Protein AF-A0A9W9FW11-F1 (afdb_monomer)

Structure (mmCIF, N/CA/C/O backbone):
data_AF-A0A9W9FW11-F1
#
_entry.id   AF-A0A9W9FW11-F1
#
loop_
_atom_site.group_PDB
_atom_site.id
_atom_site.type_symbol
_atom_site.label_atom_id
_atom_site.label_alt_id
_atom_site.label_comp_id
_atom_site.label_asym_id
_atom_site.label_entity_id
_atom_site.label_seq_id
_atom_site.pdbx_PDB_ins_code
_atom_site.Cartn_x
_atom_site.Cartn_y
_atom_site.Cartn_z
_atom_site.occupancy
_atom_site.B_iso_or_equiv
_atom_site.auth_seq_id
_atom_site.auth_comp_id
_atom_site.auth_asym_id
_atom_site.auth_atom_id
_atom_site.pdbx_PDB_model_num
ATOM 1 N N . MET A 1 1 ? 15.658 5.964 29.686 1.00 31.14 1 MET A N 1
ATOM 2 C CA . MET A 1 1 ? 16.542 4.823 29.363 1.00 31.14 1 MET A CA 1
ATOM 3 C C . MET A 1 1 ? 16.824 4.940 27.875 1.00 31.14 1 MET A C 1
ATOM 5 O O . MET A 1 1 ? 15.893 5.191 27.129 1.00 31.14 1 MET A O 1
ATOM 9 N N . PHE A 1 2 ? 18.099 5.019 27.509 1.00 28.00 2 PHE A N 1
ATOM 10 C CA . PHE A 1 2 ? 18.586 5.728 26.323 1.00 28.00 2 PHE A CA 1
ATOM 11 C C . PHE A 1 2 ? 18.238 5.037 24.996 1.00 28.00 2 PHE A C 1
ATOM 13 O O . PHE A 1 2 ? 18.617 3.890 24.782 1.00 28.00 2 PHE A O 1
ATOM 20 N N . CYS A 1 3 ? 17.617 5.793 24.085 1.00 27.52 3 CYS A N 1
ATOM 21 C CA . CYS A 1 3 ? 17.565 5.514 22.650 1.00 27.52 3 CYS A CA 1
ATOM 22 C C . CYS A 1 3 ? 18.962 5.793 22.062 1.00 27.52 3 CYS A C 1
ATOM 24 O O . CYS A 1 3 ? 19.277 6.890 21.597 1.00 27.52 3 CYS A O 1
ATOM 26 N N . HIS A 1 4 ? 19.868 4.835 22.241 1.00 29.86 4 HIS A N 1
ATOM 27 C CA . HIS A 1 4 ? 21.258 4.901 21.798 1.00 29.86 4 HIS A CA 1
ATOM 28 C C . HIS A 1 4 ? 21.646 3.568 21.169 1.00 29.86 4 HIS A C 1
ATOM 30 O O . HIS A 1 4 ? 22.273 2.733 21.812 1.00 29.86 4 HIS A O 1
ATOM 36 N N . CYS A 1 5 ? 21.278 3.392 19.904 1.00 26.39 5 CYS A N 1
ATOM 37 C CA . CYS A 1 5 ? 22.186 2.912 18.865 1.00 26.39 5 CYS A CA 1
ATOM 38 C C . CYS A 1 5 ? 21.510 3.059 17.493 1.00 26.39 5 CYS A C 1
ATOM 40 O O . CYS A 1 5 ? 20.388 2.614 17.309 1.00 26.39 5 CYS A O 1
ATOM 42 N N . LEU A 1 6 ? 22.234 3.684 16.555 1.00 32.03 6 LEU A N 1
ATOM 43 C CA . LEU A 1 6 ? 22.048 3.606 15.096 1.00 32.03 6 LEU A CA 1
ATOM 44 C C . LEU A 1 6 ? 20.899 4.402 14.431 1.00 32.03 6 LEU A C 1
ATOM 46 O O . LEU A 1 6 ? 20.179 3.907 13.580 1.00 32.03 6 LEU A O 1
ATOM 50 N N . ARG A 1 7 ? 20.860 5.724 14.662 1.00 38.88 7 ARG A N 1
ATOM 51 C CA . ARG A 1 7 ? 20.367 6.725 13.674 1.00 38.88 7 ARG A CA 1
ATOM 52 C C . ARG A 1 7 ? 21.507 7.481 12.974 1.00 38.88 7 ARG A C 1
ATOM 54 O O . ARG A 1 7 ? 21.387 8.645 12.601 1.00 38.88 7 ARG A O 1
ATOM 61 N N . ALA A 1 8 ? 22.661 6.835 12.831 1.00 30.84 8 ALA A N 1
ATOM 62 C CA . ALA A 1 8 ? 23.929 7.495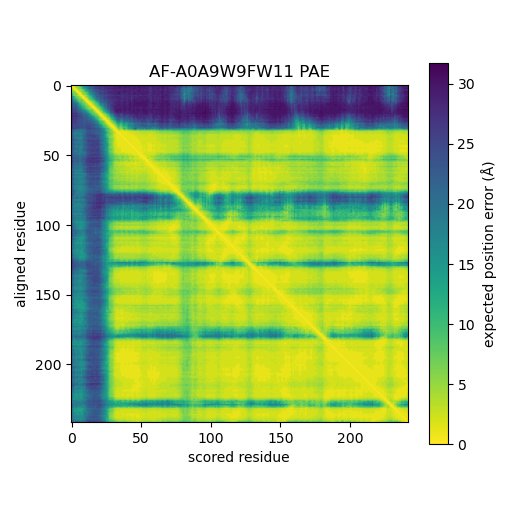 12.524 1.00 30.84 8 ALA A CA 1
ATOM 63 C C . ALA A 1 8 ? 24.136 7.938 11.056 1.00 30.84 8 ALA A C 1
ATOM 65 O O . ALA A 1 8 ? 25.273 8.226 10.702 1.00 30.84 8 ALA A O 1
ATOM 66 N N . CYS A 1 9 ? 23.100 8.048 10.211 1.00 30.23 9 CYS A N 1
ATOM 67 C CA . CYS A 1 9 ? 23.291 8.503 8.821 1.00 30.23 9 CYS A CA 1
ATOM 68 C C . CYS A 1 9 ? 22.251 9.476 8.238 1.00 30.23 9 CYS A C 1
ATOM 70 O O . CYS A 1 9 ? 22.354 9.787 7.057 1.00 30.23 9 CYS A O 1
ATOM 72 N N . LEU A 1 10 ? 21.307 10.028 9.011 1.00 34.38 10 LEU A N 1
ATOM 73 C CA . LEU A 1 10 ? 20.424 11.094 8.486 1.00 34.38 10 LEU A CA 1
ATOM 74 C C . LEU A 1 10 ? 20.745 12.498 9.016 1.00 34.38 10 LEU A C 1
ATOM 76 O O . LEU A 1 10 ? 20.214 13.482 8.511 1.00 34.38 10 LEU A O 1
ATOM 80 N N . CYS A 1 11 ? 21.691 12.618 9.951 1.00 31.38 11 CYS A N 1
ATOM 81 C CA . CYS A 1 11 ? 22.081 13.901 10.533 1.00 31.38 11 CYS A CA 1
ATOM 82 C C . CYS A 1 11 ? 23.607 14.090 10.501 1.00 31.38 11 CYS A C 1
ATOM 84 O O . CYS A 1 11 ? 24.277 13.922 11.517 1.00 31.38 11 CYS A O 1
ATOM 86 N N . GLY A 1 12 ? 24.168 14.470 9.348 1.00 25.95 12 GLY A N 1
ATOM 87 C CA . GLY A 1 12 ? 25.490 15.108 9.304 1.00 25.95 12 GLY A CA 1
ATOM 88 C C . GLY A 1 12 ? 26.312 14.859 8.042 1.00 25.95 12 GLY A C 1
ATOM 89 O O . GLY A 1 12 ? 26.827 13.765 7.846 1.00 25.95 12 GLY A O 1
ATOM 90 N N . GLY A 1 13 ? 26.551 15.914 7.252 1.00 26.73 13 GLY A N 1
ATOM 91 C CA . GLY A 1 13 ? 27.693 15.920 6.335 1.00 26.73 13 GLY A CA 1
ATOM 92 C C . GLY A 1 13 ? 27.682 16.952 5.210 1.00 26.73 13 GLY A C 1
ATOM 93 O O . GLY A 1 13 ? 27.275 16.646 4.103 1.00 26.73 13 GLY A O 1
ATOM 94 N N . ASN A 1 14 ? 28.289 18.110 5.481 1.00 26.06 14 ASN A N 1
ATOM 95 C CA . ASN A 1 14 ? 28.952 19.015 4.530 1.00 26.06 14 ASN A CA 1
ATOM 96 C C . ASN A 1 14 ? 28.115 19.886 3.578 1.00 26.06 14 ASN A C 1
ATOM 98 O O . ASN A 1 14 ? 27.798 19.540 2.445 1.00 26.06 14 ASN A O 1
ATOM 102 N N . ARG A 1 15 ? 27.996 21.155 3.993 1.00 34.22 15 ARG A N 1
ATOM 103 C CA . ARG A 1 15 ? 28.019 22.298 3.076 1.00 34.22 15 ARG A CA 1
ATOM 104 C C . ARG A 1 15 ? 29.289 22.236 2.220 1.00 34.22 15 ARG A C 1
ATOM 106 O O . ARG A 1 15 ? 30.399 22.214 2.747 1.00 34.22 15 ARG A O 1
ATOM 113 N N . SER A 1 16 ? 29.123 22.311 0.909 1.00 28.30 16 SER A N 1
ATOM 114 C CA . SER A 1 16 ? 30.073 22.969 0.013 1.00 28.30 16 SER A CA 1
ATOM 115 C C . SER A 1 16 ? 29.281 23.866 -0.944 1.00 28.30 16 SER A C 1
ATOM 117 O O . SER A 1 16 ? 28.153 23.520 -1.290 1.00 28.30 16 SER A O 1
ATOM 119 N N . PRO A 1 17 ? 29.799 25.062 -1.272 1.00 42.66 17 PRO A N 1
ATOM 120 C CA . PRO A 1 17 ? 29.045 26.118 -1.936 1.00 42.66 17 PRO A CA 1
ATOM 121 C C . PRO A 1 17 ? 29.080 25.940 -3.457 1.00 42.66 17 PRO A C 1
ATOM 123 O O . PRO A 1 17 ? 30.037 25.359 -3.957 1.00 42.66 17 PRO A O 1
ATOM 126 N N . LEU A 1 18 ? 28.068 26.505 -4.134 1.00 29.11 18 LEU A N 1
ATOM 127 C CA . LEU A 1 18 ? 27.807 26.659 -5.585 1.00 29.11 18 LEU A CA 1
ATOM 128 C C . LEU A 1 18 ? 26.420 26.053 -5.861 1.00 29.11 18 LEU A C 1
ATOM 130 O O . LEU A 1 18 ? 26.198 24.894 -5.559 1.00 29.11 18 LEU A O 1
ATOM 134 N N . SER A 1 19 ? 25.414 26.717 -6.409 1.00 30.48 19 SER A N 1
ATOM 135 C CA . SER A 1 19 ? 25.216 28.074 -6.902 1.00 30.48 19 SER A CA 1
ATOM 136 C C . SER A 1 19 ? 23.703 28.218 -7.105 1.00 30.48 19 SER A C 1
ATOM 138 O O . SER A 1 19 ? 23.047 27.254 -7.485 1.00 30.48 19 SER A O 1
ATOM 140 N N . SER A 1 20 ? 23.177 29.415 -6.872 1.00 40.09 20 SER A N 1
ATOM 141 C CA . SER A 1 20 ? 21.813 29.871 -7.167 1.00 40.09 20 SER A CA 1
ATOM 142 C C . SER A 1 20 ? 21.094 29.181 -8.344 1.00 40.09 20 SER A C 1
ATOM 144 O O . SER A 1 20 ? 21.514 29.323 -9.492 1.00 40.09 20 SER A O 1
ATOM 146 N N . GLY A 1 21 ? 19.950 28.561 -8.060 1.00 28.28 21 GLY A N 1
ATOM 147 C CA . GLY A 1 21 ? 18.927 28.144 -9.022 1.00 28.28 21 GLY A CA 1
ATOM 148 C C . GLY A 1 21 ? 17.685 27.755 -8.226 1.00 28.28 21 GLY A C 1
ATOM 149 O O . GLY A 1 21 ? 17.807 26.960 -7.305 1.00 28.28 21 GLY A O 1
ATOM 150 N N . GLY A 1 22 ? 16.560 28.430 -8.468 1.00 29.64 22 GLY A N 1
ATOM 151 C CA . GLY A 1 22 ? 15.435 28.539 -7.536 1.00 29.64 22 GLY A CA 1
ATOM 152 C C . GLY A 1 22 ? 14.863 27.214 -7.032 1.00 29.64 22 GLY A C 1
ATOM 153 O O . GLY A 1 22 ? 14.683 26.277 -7.802 1.00 29.64 22 GLY A O 1
ATOM 154 N N . GLU A 1 23 ? 14.533 27.184 -5.739 1.00 32.41 23 GLU A N 1
ATOM 155 C CA . GLU A 1 23 ? 13.551 26.251 -5.190 1.00 32.41 23 GLU A CA 1
ATOM 156 C C . GLU A 1 23 ? 12.229 26.504 -5.916 1.00 32.41 23 GLU A C 1
ATOM 158 O O . GLU A 1 23 ? 11.505 27.461 -5.637 1.00 32.41 23 GLU A O 1
ATOM 163 N N . GLU A 1 24 ? 11.949 25.672 -6.911 1.00 32.19 24 GLU A N 1
ATOM 164 C CA . GLU A 1 24 ? 10.601 25.517 -7.421 1.00 32.19 24 GLU A CA 1
ATOM 165 C C . GLU A 1 24 ? 9.774 24.942 -6.261 1.00 32.19 24 GLU A C 1
ATOM 167 O O . GLU A 1 24 ? 10.140 23.898 -5.710 1.00 32.19 24 GLU A O 1
ATOM 172 N N . PRO A 1 25 ? 8.737 25.649 -5.778 1.00 34.38 25 PRO A N 1
ATOM 173 C CA . PRO A 1 25 ? 8.010 25.199 -4.608 1.00 34.38 25 PRO A CA 1
ATOM 174 C C . PRO A 1 25 ? 7.369 23.856 -4.940 1.00 34.38 25 PRO A C 1
ATOM 176 O O . PRO A 1 25 ? 6.599 23.762 -5.897 1.00 34.38 25 PRO A O 1
ATOM 179 N N . LEU A 1 26 ? 7.676 22.834 -4.132 1.00 41.62 26 LEU A N 1
ATOM 180 C CA . LEU A 1 26 ? 6.890 21.606 -4.054 1.00 41.62 26 LEU A CA 1
ATOM 181 C C . LEU A 1 26 ? 5.422 22.031 -4.030 1.00 41.62 26 LEU A C 1
ATOM 183 O O . LEU A 1 26 ? 4.986 22.704 -3.094 1.00 41.62 26 LEU A O 1
ATOM 187 N N . ILE A 1 27 ? 4.699 21.745 -5.113 1.00 39.09 27 ILE A N 1
ATOM 188 C CA . ILE A 1 27 ? 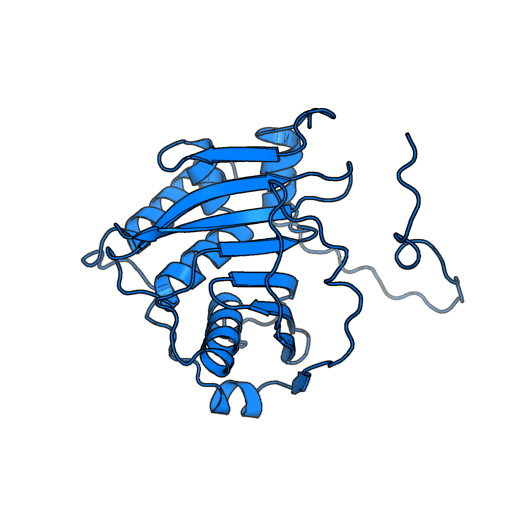3.311 22.162 -5.283 1.00 39.09 27 ILE A CA 1
ATOM 189 C C . ILE A 1 27 ? 2.521 21.464 -4.180 1.00 39.09 27 ILE A C 1
ATOM 191 O O . ILE A 1 27 ? 2.183 20.287 -4.298 1.00 39.09 27 ILE A O 1
ATOM 195 N N . LYS A 1 28 ? 2.270 22.181 -3.080 1.00 46.03 28 LYS A N 1
ATOM 196 C CA . LYS A 1 28 ? 1.425 21.695 -1.997 1.00 46.03 28 LYS A CA 1
ATOM 197 C C . LYS A 1 28 ? 0.041 21.488 -2.581 1.00 46.03 28 LYS A C 1
ATOM 199 O O . LYS A 1 28 ? -0.582 22.439 -3.065 1.00 46.03 28 LYS A O 1
ATOM 204 N N . ASP A 1 29 ? -0.433 20.247 -2.582 1.00 52.62 29 ASP A N 1
ATOM 205 C CA . ASP A 1 29 ? -1.828 20.006 -2.908 1.00 52.62 29 ASP A CA 1
ATOM 206 C C . ASP A 1 29 ? -2.691 20.827 -1.948 1.00 52.62 29 ASP A C 1
ATOM 208 O O . ASP A 1 29 ? -2.396 20.882 -0.753 1.00 52.62 29 ASP A O 1
ATOM 212 N N . PRO A 1 30 ? -3.763 21.469 -2.434 1.00 55.66 30 PRO A N 1
ATOM 213 C CA . PRO A 1 30 ? -4.640 22.212 -1.551 1.00 55.66 30 PRO A CA 1
ATOM 214 C C . PRO A 1 30 ? -5.177 21.266 -0.467 1.00 55.66 30 PRO A C 1
ATOM 216 O O . PRO A 1 30 ? -5.615 20.159 -0.819 1.00 55.66 30 PRO A O 1
ATOM 219 N N . PRO A 1 31 ? -5.179 21.687 0.813 1.00 60.94 31 PRO A N 1
ATOM 220 C CA . PRO A 1 31 ? -5.644 20.852 1.908 1.00 60.94 31 PRO A CA 1
ATOM 221 C C . PRO A 1 31 ? -7.072 20.395 1.609 1.00 60.94 31 PRO A C 1
ATOM 223 O O . PRO A 1 31 ? -7.959 21.190 1.279 1.00 60.94 31 PRO A O 1
ATOM 226 N N . LYS A 1 32 ? -7.272 19.078 1.622 1.00 81.06 32 LYS A N 1
ATOM 227 C CA . LYS A 1 32 ? -8.571 18.456 1.360 1.00 81.06 32 LYS A CA 1
ATOM 228 C C . LYS A 1 32 ? -9.250 18.215 2.700 1.00 81.06 32 LYS A C 1
ATOM 230 O O . LYS A 1 32 ? -8.607 17.723 3.617 1.00 81.06 32 LYS A O 1
ATOM 235 N N . SER A 1 33 ? -10.531 18.560 2.812 1.00 89.38 33 SER A N 1
ATOM 236 C CA . SER A 1 33 ? -11.276 18.376 4.060 1.00 89.38 33 SER A CA 1
ATOM 237 C C . SER A 1 33 ? -11.372 16.899 4.453 1.00 89.38 33 SER A C 1
ATOM 239 O O . SER A 1 33 ? -11.355 16.017 3.588 1.00 89.38 33 SER A O 1
ATOM 241 N N . LYS A 1 34 ? -11.552 16.633 5.754 1.00 92.31 34 LYS A N 1
ATOM 242 C CA . LYS A 1 34 ? -11.821 15.284 6.277 1.00 92.31 34 LYS A CA 1
ATOM 243 C C . LYS A 1 34 ? -12.997 14.618 5.562 1.00 92.31 34 LYS A C 1
ATOM 245 O O . LYS A 1 34 ? -12.852 13.492 5.110 1.00 92.31 34 LYS A O 1
ATOM 250 N N . ASP A 1 35 ? -14.092 15.338 5.325 1.00 94.19 35 ASP A N 1
ATOM 251 C CA . ASP A 1 35 ? -15.259 14.811 4.595 1.00 94.19 35 ASP A CA 1
ATOM 252 C C . ASP A 1 35 ? -14.921 14.374 3.161 1.00 94.19 35 ASP A C 1
ATOM 254 O O . ASP A 1 35 ? -15.434 13.368 2.660 1.00 94.19 35 ASP A O 1
ATOM 258 N N . TRP A 1 36 ? -14.040 15.119 2.480 1.00 94.81 36 TRP A N 1
ATOM 259 C CA . TRP A 1 36 ? -13.573 14.751 1.145 1.00 94.81 36 TRP A CA 1
ATOM 260 C C . TRP A 1 36 ? -12.726 13.482 1.196 1.00 94.81 36 TRP A C 1
ATOM 262 O O . TRP A 1 36 ? -12.916 12.592 0.368 1.00 94.81 36 TRP A O 1
ATOM 272 N N . LEU A 1 37 ? -11.812 13.383 2.167 1.00 96.62 37 LEU A N 1
ATOM 273 C CA . LEU A 1 37 ? -10.980 12.197 2.367 1.00 96.62 37 LEU A CA 1
ATOM 274 C C . LEU A 1 37 ? -11.848 10.983 2.697 1.00 96.62 37 LEU A C 1
ATOM 276 O O . LEU A 1 37 ? -11.743 9.968 2.016 1.00 96.62 37 LEU A O 1
ATOM 280 N N . GLN A 1 38 ? -12.780 11.129 3.635 1.00 97.25 38 GLN A N 1
ATOM 281 C CA . GLN A 1 38 ? -13.730 10.091 4.016 1.00 97.25 38 GLN A CA 1
ATOM 282 C C . GLN A 1 38 ? -14.520 9.580 2.807 1.00 97.25 38 GLN A C 1
ATOM 284 O O . GLN A 1 38 ? -14.535 8.384 2.530 1.00 97.25 38 GLN A O 1
ATOM 289 N N . SER A 1 39 ? -15.097 10.490 2.015 1.00 97.12 39 SER A N 1
ATOM 290 C CA . SER A 1 39 ? -15.869 10.132 0.817 1.00 97.12 39 SER A CA 1
ATOM 291 C C . SER A 1 39 ? -15.032 9.361 -0.208 1.00 97.12 39 SER A C 1
ATOM 293 O O . SER A 1 39 ? -15.522 8.436 -0.858 1.00 97.12 39 SER A O 1
ATOM 295 N N . ARG A 1 40 ? -13.752 9.722 -0.364 1.00 96.62 40 ARG A N 1
ATOM 296 C CA . ARG A 1 40 ? -12.834 9.004 -1.257 1.00 96.62 40 ARG A CA 1
ATOM 297 C C . ARG A 1 40 ? -12.409 7.654 -0.704 1.00 96.62 40 ARG A C 1
ATOM 299 O O . ARG A 1 40 ? -12.291 6.716 -1.485 1.00 96.62 40 ARG A O 1
ATOM 306 N N . GLY A 1 41 ? -12.186 7.548 0.600 1.00 98.00 41 GLY A N 1
ATOM 307 C CA . GLY A 1 41 ? -11.890 6.273 1.236 1.00 98.00 41 GLY A CA 1
ATOM 308 C C . GLY A 1 41 ? -13.052 5.306 1.114 1.00 98.00 41 GLY A C 1
ATOM 309 O O . GLY A 1 41 ? -12.861 4.198 0.625 1.00 98.00 41 GLY A O 1
ATOM 310 N N . ALA A 1 42 ? -14.267 5.763 1.424 1.00 98.06 42 ALA A N 1
ATOM 311 C CA . ALA A 1 42 ? -15.496 4.997 1.241 1.00 98.06 42 ALA A CA 1
ATOM 312 C C . ALA A 1 42 ? -15.662 4.511 -0.209 1.00 98.06 42 ALA A C 1
ATOM 314 O O . ALA A 1 42 ? -16.052 3.369 -0.440 1.00 98.06 42 ALA A O 1
ATOM 315 N N . GLN A 1 43 ? -15.308 5.336 -1.204 1.00 97.94 43 GLN A N 1
ATOM 316 C CA . GLN A 1 43 ? -15.294 4.913 -2.608 1.00 97.94 43 GLN A CA 1
ATOM 317 C C . GLN A 1 43 ? -14.293 3.774 -2.870 1.00 97.94 43 GLN A C 1
ATOM 319 O O . GLN A 1 43 ? -14.640 2.808 -3.545 1.00 97.94 43 GLN A O 1
ATOM 324 N N . VAL A 1 44 ? -13.069 3.868 -2.348 1.00 98.31 44 VAL A N 1
ATOM 325 C CA . VAL A 1 44 ? -12.030 2.838 -2.530 1.00 98.31 44 VAL A CA 1
ATOM 326 C C . VAL A 1 44 ? -12.420 1.536 -1.835 1.00 98.31 44 VAL A C 1
ATOM 328 O O . VAL A 1 44 ? -12.297 0.471 -2.432 1.00 98.31 44 VAL A O 1
ATOM 331 N N . ILE A 1 45 ? -12.944 1.619 -0.612 1.00 98.31 45 ILE A N 1
ATOM 332 C CA . ILE A 1 45 ? -13.467 0.472 0.141 1.00 98.31 45 ILE A CA 1
ATOM 333 C C . ILE A 1 45 ? -14.588 -0.195 -0.655 1.00 98.31 45 ILE A C 1
ATOM 335 O O . ILE A 1 45 ? -14.533 -1.392 -0.916 1.00 98.31 45 ILE A O 1
ATOM 339 N N . ARG A 1 46 ? -15.549 0.589 -1.156 1.00 97.81 46 ARG A N 1
ATOM 340 C CA . ARG A 1 46 ? -16.637 0.078 -1.996 1.00 97.81 46 ARG A CA 1
ATOM 341 C C . ARG A 1 46 ? -16.116 -0.653 -3.231 1.00 97.81 46 ARG A C 1
ATOM 343 O O . ARG A 1 46 ? -16.640 -1.709 -3.563 1.00 97.81 46 ARG A O 1
ATOM 350 N N . TRP A 1 47 ? -15.089 -0.130 -3.900 1.00 98.19 47 TRP A N 1
ATOM 351 C CA . TRP A 1 47 ? -14.464 -0.814 -5.035 1.00 98.19 47 TRP A CA 1
ATOM 352 C C . TRP A 1 47 ? -13.818 -2.145 -4.649 1.00 98.19 47 TRP A C 1
ATOM 354 O O . TRP A 1 47 ? -13.914 -3.099 -5.419 1.00 98.19 47 TRP A O 1
ATOM 364 N N . ILE A 1 48 ? -13.154 -2.204 -3.491 1.00 98.19 48 ILE A N 1
ATOM 365 C CA . ILE A 1 48 ? -12.508 -3.422 -2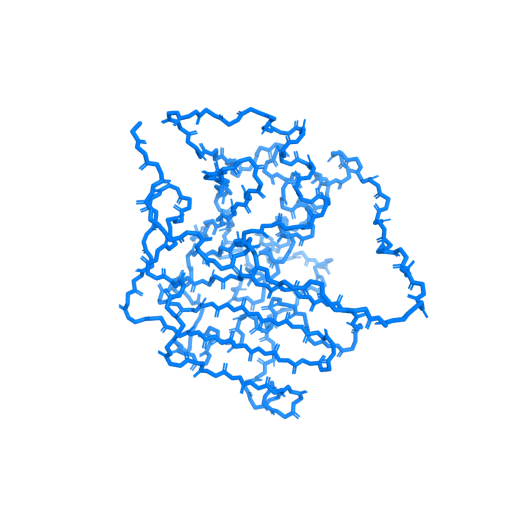.984 1.00 98.19 48 ILE A CA 1
ATOM 366 C C . ILE A 1 48 ? -13.561 -4.484 -2.678 1.00 98.19 48 ILE A C 1
ATOM 368 O O . ILE A 1 48 ? -13.424 -5.627 -3.105 1.00 98.19 48 ILE A O 1
ATOM 372 N N . GLU A 1 49 ? -14.624 -4.101 -1.977 1.00 97.31 49 GLU A N 1
ATOM 373 C CA . GLU A 1 49 ? -15.610 -5.029 -1.425 1.00 97.31 49 GLU A CA 1
ATOM 374 C C . GLU A 1 49 ? -16.702 -5.435 -2.423 1.00 97.31 49 GLU A C 1
ATOM 376 O O . GLU A 1 49 ? -17.287 -6.510 -2.296 1.00 97.31 49 GLU A O 1
ATOM 381 N N . ASN A 1 50 ? -16.990 -4.600 -3.426 1.00 95.56 50 ASN A N 1
ATOM 382 C CA . ASN A 1 50 ? -18.056 -4.850 -4.391 1.00 95.56 50 ASN A CA 1
ATOM 383 C C . ASN A 1 50 ? -17.503 -5.311 -5.755 1.00 95.56 50 ASN A C 1
ATOM 385 O O . ASN A 1 50 ? -17.122 -4.474 -6.585 1.00 95.56 50 ASN A O 1
ATOM 389 N N . PRO A 1 51 ? -17.542 -6.622 -6.069 1.00 92.94 51 PRO A N 1
ATOM 390 C CA . PRO A 1 51 ? -17.090 -7.133 -7.364 1.00 92.94 51 PRO A CA 1
ATOM 391 C C . PRO A 1 51 ? -17.918 -6.636 -8.549 1.00 92.94 51 PRO A C 1
ATOM 393 O O . PRO A 1 51 ? -17.428 -6.632 -9.679 1.00 92.94 51 PRO A O 1
ATOM 396 N N . ALA A 1 52 ? -19.157 -6.212 -8.305 1.00 92.38 52 ALA A N 1
ATOM 397 C CA . ALA A 1 52 ? -20.076 -5.747 -9.331 1.00 92.38 52 ALA A CA 1
ATOM 398 C C . ALA A 1 52 ? -20.065 -4.222 -9.508 1.00 92.38 52 ALA A C 1
ATOM 400 O O . ALA A 1 52 ? -20.874 -3.725 -10.287 1.00 92.38 52 ALA A O 1
ATOM 401 N N . ASP A 1 53 ? -19.200 -3.472 -8.807 1.00 92.44 53 ASP A N 1
ATOM 402 C CA . ASP A 1 53 ? -19.142 -2.014 -8.961 1.00 92.44 53 ASP A CA 1
ATOM 403 C C . ASP A 1 53 ? -18.678 -1.659 -10.390 1.00 92.44 53 ASP A C 1
ATOM 405 O O . ASP A 1 53 ? -17.528 -1.965 -10.748 1.00 92.44 53 ASP A O 1
ATOM 409 N N . PRO A 1 54 ? -19.551 -1.055 -11.223 1.00 89.50 54 PRO A N 1
ATOM 410 C CA . PRO A 1 54 ? -19.224 -0.722 -12.605 1.00 89.50 54 PRO A CA 1
ATOM 411 C C . PRO A 1 54 ? -18.341 0.528 -12.713 1.00 89.50 54 PRO A C 1
ATOM 413 O O . PRO A 1 54 ? -17.748 0.755 -13.764 1.00 89.50 54 PRO A O 1
ATOM 416 N N . ASP A 1 55 ? -18.234 1.319 -11.642 1.00 93.00 55 ASP A N 1
ATOM 417 C CA . ASP A 1 55 ? -17.514 2.592 -11.619 1.00 93.00 55 ASP A CA 1
ATOM 418 C C . ASP A 1 55 ? -16.066 2.435 -11.131 1.00 93.00 55 ASP A C 1
ATOM 420 O O . ASP A 1 55 ? -15.361 3.433 -10.978 1.00 93.00 55 ASP A O 1
ATOM 424 N N . CYS A 1 56 ? -15.614 1.212 -10.831 1.00 94.62 56 CYS A N 1
ATOM 425 C CA . CYS A 1 56 ? -14.231 0.962 -10.436 1.00 94.62 56 CYS A CA 1
ATOM 426 C C . CYS A 1 56 ? -13.306 1.030 -11.663 1.00 94.62 56 CYS A C 1
ATOM 428 O O . CYS A 1 56 ? -13.405 0.170 -12.540 1.00 94.62 56 CYS A O 1
ATOM 430 N N . PRO A 1 57 ? -12.376 2.002 -11.734 1.00 94.12 57 PRO A N 1
ATOM 431 C CA . PRO A 1 57 ? -11.478 2.134 -12.877 1.00 94.12 57 PRO A CA 1
ATOM 432 C C . PRO A 1 57 ? -10.228 1.251 -12.759 1.00 94.12 57 PRO A C 1
ATOM 434 O O . PRO A 1 57 ? -9.407 1.239 -13.672 1.00 94.12 57 PRO A O 1
ATOM 437 N N . ILE A 1 58 ? -10.034 0.574 -11.623 1.00 93.88 58 ILE A N 1
ATOM 438 C CA . ILE A 1 58 ? -8.816 -0.178 -11.321 1.00 93.88 58 ILE A CA 1
ATOM 439 C C . ILE A 1 58 ? -9.032 -1.640 -11.706 1.00 93.88 58 ILE A C 1
ATOM 441 O O . ILE A 1 58 ? -9.911 -2.310 -11.164 1.00 93.88 58 ILE A O 1
ATOM 445 N N . SER A 1 59 ? -8.232 -2.131 -12.649 1.00 92.75 59 SER A N 1
ATOM 446 C CA . SER A 1 59 ? -8.204 -3.539 -13.040 1.00 92.75 59 SER A CA 1
ATOM 447 C C . SER A 1 59 ? -7.168 -4.328 -12.239 1.00 92.75 59 SER A C 1
ATOM 449 O O . SER A 1 59 ? -6.310 -3.754 -11.567 1.00 92.75 59 SER A O 1
ATOM 451 N N . ARG A 1 60 ? -7.215 -5.662 -12.368 1.00 95.56 60 ARG A N 1
ATOM 452 C CA . ARG A 1 60 ? -6.133 -6.553 -11.924 1.00 95.56 60 ARG A CA 1
ATOM 453 C C . ARG A 1 60 ? -4.796 -6.055 -12.488 1.00 95.56 60 ARG A C 1
ATOM 455 O O . ARG A 1 60 ? -4.763 -5.591 -13.631 1.00 95.56 60 ARG A O 1
ATOM 462 N N . ASN A 1 61 ? -3.719 -6.170 -11.711 1.00 96.25 61 ASN A N 1
ATOM 463 C CA . ASN A 1 61 ? -2.388 -5.778 -12.166 1.00 96.25 61 ASN A CA 1
ATOM 464 C C . ASN A 1 61 ? -2.002 -6.581 -13.415 1.00 96.25 61 ASN A C 1
ATOM 466 O O . ASN A 1 61 ? -1.998 -7.811 -13.385 1.00 96.25 61 ASN A O 1
ATOM 470 N N . SER A 1 62 ? -1.681 -5.879 -14.500 1.00 95.50 62 SER A N 1
ATOM 471 C CA . SER A 1 62 ? -1.239 -6.481 -15.762 1.00 95.50 62 SER A CA 1
ATOM 472 C C . SER A 1 62 ? 0.219 -6.177 -16.094 1.00 95.50 62 SER A C 1
ATOM 474 O O . SER A 1 62 ? 0.708 -6.657 -17.115 1.00 95.50 62 SER A O 1
ATOM 476 N N . LEU A 1 63 ? 0.904 -5.374 -15.270 1.00 95.56 63 LEU A N 1
ATOM 477 C CA . LEU A 1 63 ? 2.326 -5.100 -15.434 1.00 95.56 63 LEU A CA 1
ATOM 478 C C . LEU A 1 63 ? 3.123 -6.384 -15.183 1.00 95.56 63 LEU A C 1
ATOM 480 O O . LEU A 1 63 ? 3.016 -7.008 -14.128 1.00 95.56 63 LEU A O 1
ATOM 484 N N . THR A 1 64 ? 3.912 -6.786 -16.174 1.00 95.50 64 THR A N 1
ATOM 485 C CA . THR A 1 64 ? 4.785 -7.962 -16.091 1.00 95.50 64 THR A CA 1
ATOM 486 C C . THR A 1 64 ? 6.198 -7.574 -15.666 1.00 95.50 64 THR A C 1
ATOM 488 O O . THR A 1 64 ? 6.641 -6.443 -15.869 1.00 95.50 64 THR A O 1
ATOM 491 N N . VAL A 1 65 ? 6.946 -8.543 -15.129 1.00 93.25 65 VAL A N 1
ATOM 492 C CA . VAL A 1 65 ? 8.366 -8.360 -14.785 1.00 93.25 65 VAL A CA 1
ATOM 493 C C . VAL A 1 65 ? 9.191 -7.972 -16.017 1.00 93.25 65 VAL A C 1
ATOM 495 O O . VAL A 1 65 ? 10.061 -7.115 -15.918 1.00 93.25 65 VAL A O 1
ATOM 498 N N . GLU A 1 66 ? 8.889 -8.549 -17.183 1.00 94.94 66 GLU A N 1
ATOM 499 C CA . GLU A 1 66 ? 9.569 -8.228 -18.443 1.00 94.94 66 GLU A CA 1
ATOM 500 C C . GLU A 1 66 ? 9.327 -6.771 -18.864 1.00 94.94 66 GLU A C 1
ATOM 502 O O . GLU A 1 66 ? 10.276 -6.055 -19.174 1.00 94.94 66 GLU A O 1
ATOM 507 N N . GLN A 1 67 ? 8.076 -6.297 -18.820 1.00 94.44 67 GLN A N 1
ATOM 508 C CA . GLN A 1 67 ? 7.761 -4.889 -19.094 1.00 94.44 67 GLN A CA 1
ATOM 509 C C . GLN A 1 67 ? 8.480 -3.959 -18.114 1.00 94.44 67 GLN A C 1
ATOM 511 O O . GLN A 1 67 ? 9.115 -2.995 -18.535 1.00 94.44 67 GLN A O 1
ATOM 516 N N . LEU A 1 68 ? 8.451 -4.296 -16.821 1.00 92.88 68 LEU A N 1
ATOM 517 C CA . LEU A 1 68 ? 9.137 -3.534 -15.784 1.00 92.88 68 LEU A CA 1
ATOM 518 C C . LEU A 1 68 ? 10.651 -3.445 -16.049 1.00 92.88 68 LEU A C 1
ATOM 520 O O . LEU A 1 68 ? 11.226 -2.371 -15.928 1.00 92.88 68 LEU A O 1
ATOM 524 N N . GLN A 1 69 ? 11.294 -4.540 -16.457 1.00 92.75 69 GLN A N 1
ATOM 525 C CA . GLN A 1 69 ? 12.726 -4.573 -16.787 1.00 92.75 69 GLN A CA 1
ATOM 526 C C . GLN A 1 69 ? 13.080 -3.821 -18.076 1.00 92.75 69 GLN A C 1
ATOM 528 O O . GLN A 1 69 ? 14.199 -3.326 -18.206 1.00 92.75 69 GLN A O 1
ATOM 533 N N . ASN A 1 70 ? 12.151 -3.747 -19.029 1.00 93.38 70 ASN A N 1
ATOM 534 C CA . ASN A 1 70 ? 12.359 -3.035 -20.288 1.00 93.38 70 ASN A CA 1
ATOM 535 C C . ASN A 1 70 ? 12.252 -1.512 -20.123 1.00 93.38 70 ASN A C 1
ATOM 537 O O . ASN A 1 70 ? 12.905 -0.770 -20.856 1.00 93.38 70 ASN A O 1
ATOM 541 N N . GLU A 1 71 ? 11.427 -1.051 -19.183 1.00 91.19 71 GLU A N 1
ATOM 542 C CA . GLU A 1 71 ? 11.109 0.369 -19.001 1.00 91.19 71 GLU A CA 1
ATOM 543 C C . GLU A 1 71 ? 11.829 1.008 -17.805 1.00 91.19 71 GLU A C 1
ATOM 545 O O . GLU A 1 71 ? 12.026 2.225 -17.786 1.00 91.19 71 GLU A O 1
ATOM 550 N N . ALA A 1 72 ? 12.256 0.206 -16.826 1.00 92.56 72 ALA A N 1
ATOM 551 C CA . ALA A 1 72 ? 12.917 0.677 -15.617 1.00 92.56 72 ALA A CA 1
ATOM 552 C C . ALA A 1 72 ? 14.301 0.074 -15.416 1.00 92.56 72 ALA A C 1
ATOM 554 O O . ALA A 1 72 ? 14.611 -1.053 -15.802 1.00 92.56 72 ALA A O 1
ATOM 555 N N . ARG A 1 73 ? 15.123 0.814 -14.678 1.00 94.19 73 ARG A N 1
ATOM 556 C CA . ARG A 1 73 ? 16.352 0.280 -14.102 1.00 94.19 73 ARG A CA 1
ATOM 557 C C . ARG A 1 73 ? 16.026 -0.315 -12.737 1.00 94.19 73 ARG A C 1
ATOM 559 O O . ARG A 1 73 ? 15.611 0.417 -11.841 1.00 94.19 73 ARG A O 1
ATOM 566 N N . ILE A 1 74 ? 16.225 -1.622 -12.585 1.00 93.12 74 ILE A N 1
ATOM 567 C CA . ILE A 1 74 ? 15.984 -2.355 -11.336 1.00 93.12 74 ILE A CA 1
ATOM 568 C C . ILE A 1 74 ? 17.323 -2.690 -10.677 1.00 93.12 74 ILE A C 1
ATOM 570 O O . ILE A 1 74 ? 18.234 -3.192 -11.334 1.00 93.12 74 ILE A O 1
ATOM 574 N N . GLU A 1 75 ? 17.436 -2.423 -9.381 1.00 92.94 75 GLU A N 1
ATOM 575 C CA . GLU A 1 75 ? 18.549 -2.857 -8.541 1.00 92.94 75 GLU A CA 1
ATOM 576 C C . GLU A 1 75 ? 18.037 -3.738 -7.399 1.00 92.94 75 GLU A C 1
ATOM 578 O O . GLU A 1 75 ? 17.102 -3.354 -6.695 1.00 92.94 75 GLU A O 1
ATOM 583 N N . ASP A 1 76 ? 18.710 -4.869 -7.172 1.00 88.62 76 ASP A N 1
ATOM 584 C CA . ASP A 1 76 ? 18.444 -5.792 -6.062 1.00 88.62 76 ASP A CA 1
ATOM 585 C C . ASP A 1 76 ? 19.660 -5.806 -5.108 1.00 88.62 76 ASP A C 1
ATOM 587 O O . ASP A 1 76 ? 20.526 -6.689 -5.193 1.00 88.62 76 ASP A O 1
ATOM 591 N N . PRO A 1 77 ? 19.831 -4.772 -4.261 1.00 83.62 77 PRO A N 1
ATOM 592 C CA . PRO A 1 77 ? 20.980 -4.682 -3.371 1.00 83.62 77 PRO A CA 1
ATOM 593 C C . PRO A 1 77 ? 20.945 -5.810 -2.333 1.00 83.62 77 PRO A C 1
ATOM 595 O O . PRO A 1 77 ? 19.978 -5.967 -1.595 1.00 83.62 77 PRO A O 1
ATOM 598 N N . LYS A 1 78 ? 22.033 -6.584 -2.263 1.00 68.62 78 LYS A N 1
ATOM 599 C CA . LYS A 1 78 ? 22.154 -7.748 -1.367 1.00 68.62 78 LYS A CA 1
ATOM 600 C C . LYS A 1 78 ? 22.437 -7.386 0.094 1.00 68.62 78 LYS A C 1
ATOM 602 O O . LYS A 1 78 ? 22.155 -8.194 0.967 1.00 68.62 78 LYS A O 1
ATOM 607 N N . ASP A 1 79 ? 22.958 -6.184 0.340 1.00 60.47 79 ASP A N 1
ATOM 608 C CA . ASP A 1 79 ? 23.464 -5.740 1.645 1.00 60.47 79 ASP A CA 1
ATOM 609 C C . ASP A 1 79 ? 22.820 -4.410 2.076 1.00 60.47 79 ASP A C 1
ATOM 611 O O . ASP A 1 79 ? 23.516 -3.442 2.387 1.00 60.47 79 ASP A O 1
ATOM 615 N N . ASP A 1 80 ? 21.487 -4.317 2.058 1.00 59.59 80 ASP A N 1
ATOM 616 C CA . ASP A 1 80 ? 20.813 -3.162 2.663 1.00 59.59 80 ASP A CA 1
ATOM 617 C C . ASP A 1 80 ? 20.638 -3.410 4.171 1.00 59.59 80 ASP A C 1
ATOM 619 O O . ASP A 1 80 ? 19.679 -4.033 4.625 1.00 59.59 80 ASP A O 1
ATOM 623 N N . CYS A 1 81 ? 21.621 -2.965 4.958 1.00 49.31 81 CYS A N 1
ATOM 624 C CA . CYS A 1 81 ? 21.686 -3.155 6.413 1.00 49.31 81 CYS A CA 1
ATOM 625 C C . CYS A 1 81 ? 20.587 -2.418 7.200 1.00 49.31 81 CYS A C 1
ATOM 627 O O . CYS A 1 81 ? 20.518 -2.542 8.418 1.00 49.31 81 CYS A O 1
ATOM 629 N N . MET A 1 82 ? 19.726 -1.656 6.525 1.00 52.44 82 MET A N 1
ATOM 630 C CA . MET A 1 82 ? 18.713 -0.805 7.150 1.00 52.44 82 MET A CA 1
ATOM 631 C C . MET A 1 82 ? 17.432 -1.555 7.555 1.00 52.44 82 MET A C 1
ATOM 633 O O . MET A 1 82 ? 16.542 -0.947 8.142 1.00 52.44 82 MET A O 1
ATOM 637 N N . VAL A 1 83 ? 17.301 -2.850 7.234 1.00 53.12 83 VAL A N 1
ATOM 638 C CA . VAL A 1 83 ? 16.058 -3.616 7.468 1.00 53.12 83 VAL A CA 1
ATOM 639 C C . VAL A 1 83 ? 16.021 -4.299 8.833 1.00 53.12 83 VAL A C 1
ATOM 641 O O . VAL A 1 83 ? 14.958 -4.378 9.445 1.00 53.12 83 VAL A O 1
ATOM 644 N N . SER A 1 84 ? 17.171 -4.751 9.343 1.00 47.56 84 SER A N 1
ATOM 645 C CA . SER A 1 84 ? 17.254 -5.499 10.606 1.00 47.56 84 SER A CA 1
ATOM 646 C C . SER A 1 84 ? 16.888 -4.671 11.844 1.00 47.56 84 SER A C 1
ATOM 648 O O . SER A 1 84 ? 16.554 -5.253 12.874 1.00 47.56 84 SER A O 1
ATOM 650 N N . ASP A 1 85 ? 16.907 -3.338 11.725 1.00 49.16 85 ASP A N 1
ATOM 651 C CA . ASP A 1 85 ? 16.626 -2.388 12.810 1.00 49.16 85 ASP A CA 1
ATOM 652 C C . ASP A 1 85 ? 15.258 -1.684 12.664 1.00 49.16 85 ASP A C 1
ATOM 654 O O . ASP A 1 85 ? 14.923 -0.808 13.464 1.00 49.16 85 ASP A O 1
ATOM 658 N N . LEU A 1 86 ? 14.447 -2.039 11.655 1.00 54.25 86 LEU A N 1
ATOM 659 C CA . LEU A 1 86 ? 13.094 -1.490 11.511 1.00 54.25 86 LEU A CA 1
ATOM 660 C C . LEU A 1 86 ? 12.150 -2.164 12.516 1.00 54.25 86 LEU A C 1
ATOM 662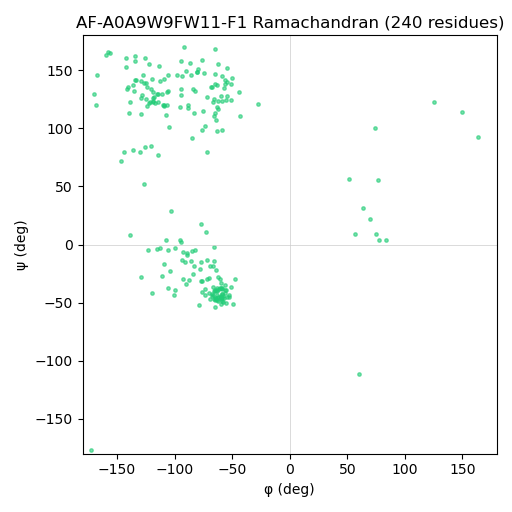 O O . LEU A 1 86 ? 11.632 -3.258 12.287 1.00 54.25 86 LEU A O 1
ATOM 666 N N . GLU A 1 87 ? 11.901 -1.493 13.639 1.00 60.00 87 GLU A N 1
ATOM 667 C CA . GLU A 1 87 ? 10.760 -1.801 14.501 1.00 60.00 87 GLU A CA 1
ATOM 668 C C . GLU A 1 87 ? 9.479 -1.307 13.825 1.00 60.00 87 GLU A C 1
ATOM 670 O O . GLU A 1 87 ? 9.164 -0.118 13.818 1.00 60.00 87 GLU A O 1
ATOM 675 N N . PHE A 1 88 ? 8.736 -2.232 13.223 1.00 68.62 88 PHE A N 1
ATOM 676 C CA . PHE A 1 88 ? 7.483 -1.912 12.552 1.00 68.62 88 PHE A CA 1
ATOM 677 C C . PHE A 1 88 ? 6.342 -1.685 13.557 1.00 68.62 88 PHE A C 1
ATOM 679 O O . PHE A 1 88 ? 6.390 -2.203 14.682 1.00 68.62 88 PHE A O 1
ATOM 686 N N . PRO A 1 89 ? 5.271 -0.970 13.149 1.00 65.38 89 PRO A N 1
ATOM 687 C CA . PRO A 1 89 ? 4.087 -0.777 13.975 1.00 65.38 89 PRO A CA 1
ATOM 688 C C . PRO A 1 89 ? 3.627 -2.064 14.677 1.00 65.38 89 PRO A C 1
ATOM 690 O O . PRO A 1 89 ? 3.490 -3.123 14.055 1.00 65.38 89 PRO A O 1
ATOM 693 N N . ALA A 1 90 ? 3.382 -1.941 15.983 1.00 62.19 90 ALA A N 1
ATOM 694 C CA . ALA A 1 90 ? 2.96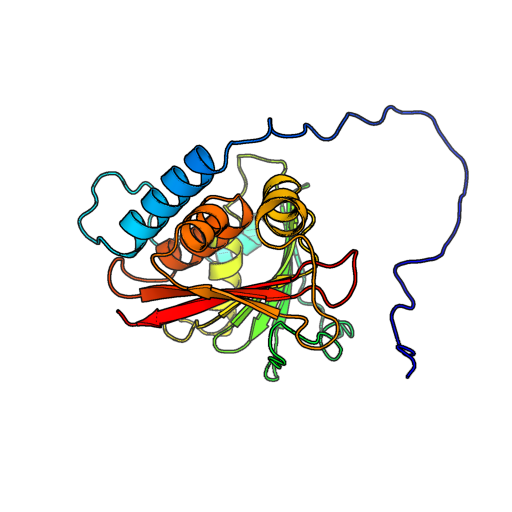7 -3.008 16.898 1.00 62.19 90 ALA A CA 1
ATOM 695 C C . ALA A 1 90 ? 3.991 -4.147 17.092 1.00 62.19 90 ALA A C 1
ATOM 697 O O . ALA A 1 90 ? 3.610 -5.292 17.333 1.00 62.19 90 ALA A O 1
ATOM 698 N N . GLY A 1 91 ? 5.292 -3.847 16.999 1.00 65.62 91 GLY A N 1
ATOM 699 C CA . GLY A 1 91 ? 6.359 -4.827 17.237 1.00 65.62 91 GLY A CA 1
ATOM 700 C C . GLY A 1 91 ? 6.449 -5.896 16.148 1.00 65.62 91 GLY A C 1
ATOM 701 O O . GLY A 1 91 ? 6.962 -6.991 16.389 1.00 65.62 91 GLY A O 1
ATOM 702 N N . PHE A 1 92 ? 5.919 -5.594 14.960 1.00 71.94 92 PHE A N 1
ATOM 703 C CA . PHE A 1 92 ? 5.973 -6.495 13.822 1.00 71.94 92 PHE A CA 1
ATOM 704 C C . PHE A 1 92 ? 7.432 -6.697 13.391 1.00 71.94 92 PHE A C 1
ATOM 706 O O . PHE A 1 92 ? 8.229 -5.760 13.364 1.00 71.94 92 PHE A O 1
ATOM 713 N N . ARG A 1 93 ? 7.793 -7.941 13.071 1.00 72.38 93 ARG A N 1
ATOM 714 C CA . ARG A 1 93 ? 9.129 -8.300 12.592 1.00 72.38 93 ARG A CA 1
ATOM 715 C C . ARG A 1 93 ? 9.006 -8.869 11.195 1.00 72.38 93 ARG A C 1
ATOM 717 O O . ARG A 1 93 ? 8.240 -9.809 10.989 1.00 72.38 93 ARG A O 1
ATOM 724 N N . LEU A 1 94 ? 9.769 -8.315 10.260 1.00 72.62 94 LEU A N 1
ATOM 725 C CA . LEU A 1 94 ? 9.910 -8.929 8.947 1.00 72.62 94 LEU A CA 1
ATOM 726 C C . LEU A 1 94 ? 10.574 -10.294 9.099 1.00 72.62 94 LEU A C 1
ATOM 728 O O . LEU A 1 94 ? 11.513 -10.464 9.880 1.00 72.62 94 LEU A O 1
ATOM 732 N N . LEU A 1 95 ? 10.055 -11.269 8.363 1.00 70.56 95 LEU A N 1
ATOM 733 C CA . LEU A 1 95 ? 10.639 -12.596 8.307 1.00 70.56 95 LEU A CA 1
ATOM 734 C C . LEU A 1 95 ? 11.762 -12.589 7.268 1.00 70.56 95 LEU A C 1
ATOM 736 O O . LEU A 1 95 ? 11.592 -12.075 6.164 1.00 70.56 95 LEU A O 1
ATOM 740 N N . GLU A 1 96 ? 12.913 -13.154 7.615 1.00 72.12 96 GLU A N 1
ATOM 741 C CA . GLU A 1 96 ? 13.924 -13.492 6.615 1.00 72.12 96 GLU A CA 1
ATOM 742 C C . GLU A 1 96 ? 13.492 -14.741 5.824 1.00 72.12 96 GLU A C 1
ATOM 744 O O . GLU A 1 96 ? 12.878 -15.647 6.401 1.00 72.12 96 GLU A O 1
ATOM 749 N N . PRO A 1 97 ? 13.858 -14.842 4.534 1.00 79.94 97 PRO A N 1
ATOM 750 C CA . PRO A 1 97 ? 14.553 -13.826 3.739 1.00 79.94 97 PRO A CA 1
ATOM 751 C C . PRO A 1 97 ? 13.594 -12.740 3.219 1.00 79.94 97 PRO A C 1
ATOM 753 O O . PRO A 1 97 ? 12.441 -13.022 2.898 1.00 79.94 97 PRO A O 1
ATOM 756 N N . TRP A 1 98 ? 14.098 -11.513 3.080 1.00 84.81 98 TRP A N 1
ATOM 757 C CA . TRP A 1 98 ? 13.444 -10.443 2.322 1.00 84.81 98 TRP A CA 1
ATOM 758 C C . TRP A 1 98 ? 14.276 -10.076 1.091 1.00 84.81 98 TRP A C 1
ATOM 760 O O . TRP A 1 98 ? 15.501 -10.219 1.089 1.00 84.81 98 TRP A O 1
ATOM 770 N N . THR A 1 99 ? 13.606 -9.561 0.064 1.00 88.44 99 THR A N 1
ATOM 771 C CA . THR A 1 99 ? 14.233 -9.011 -1.139 1.00 88.44 99 THR A CA 1
ATOM 772 C C . THR A 1 99 ? 14.070 -7.496 -1.138 1.00 88.44 99 THR A C 1
ATOM 774 O O . THR A 1 99 ? 12.947 -6.988 -1.160 1.00 88.44 99 THR A O 1
ATOM 777 N N . THR A 1 100 ? 15.191 -6.774 -1.127 1.00 90.06 100 THR A N 1
ATOM 778 C CA . THR A 1 100 ? 15.219 -5.323 -1.341 1.00 90.06 100 THR A CA 1
ATOM 779 C C . THR A 1 100 ? 15.195 -5.032 -2.833 1.00 90.06 100 THR A C 1
ATOM 781 O O . THR A 1 100 ? 16.024 -5.567 -3.569 1.00 90.06 100 THR A O 1
ATOM 784 N N . CYS A 1 101 ? 14.328 -4.122 -3.272 1.00 92.06 101 CYS A N 1
ATOM 785 C CA . CYS A 1 101 ? 14.317 -3.648 -4.653 1.00 92.06 101 CYS A CA 1
ATOM 786 C C . CYS A 1 101 ? 14.325 -2.124 -4.724 1.00 92.06 101 CYS A C 1
ATOM 788 O O . CYS A 1 101 ? 13.635 -1.434 -3.968 1.00 92.06 101 CYS A O 1
ATOM 790 N N . ARG A 1 102 ? 15.077 -1.601 -5.693 1.00 93.75 102 ARG A N 1
ATOM 791 C CA . ARG A 1 102 ? 15.024 -0.201 -6.117 1.00 93.75 102 ARG A CA 1
ATOM 792 C C . ARG A 1 102 ? 14.681 -0.156 -7.594 1.00 93.75 102 ARG A C 1
ATOM 794 O O . ARG A 1 102 ? 15.390 -0.736 -8.411 1.00 93.75 102 ARG A O 1
ATOM 801 N N . VAL A 1 103 ? 13.599 0.524 -7.935 1.00 94.19 103 VAL A N 1
ATOM 802 C CA . VAL A 1 103 ? 13.116 0.659 -9.307 1.00 94.19 103 VAL A CA 1
ATOM 803 C C . VAL A 1 103 ? 13.117 2.129 -9.680 1.00 94.19 103 VAL A C 1
ATOM 805 O O . VAL A 1 103 ? 12.485 2.946 -9.013 1.00 94.19 103 VAL A O 1
ATOM 808 N N . TYR A 1 104 ? 13.836 2.448 -10.751 1.00 92.94 104 TYR A N 1
ATOM 809 C CA . TYR A 1 104 ? 13.998 3.802 -11.261 1.00 92.94 104 TYR A CA 1
ATOM 810 C C . TYR A 1 104 ? 13.342 3.921 -12.636 1.00 92.94 104 TYR A C 1
ATOM 812 O O . TYR A 1 104 ? 13.735 3.215 -13.569 1.00 92.94 104 TYR A O 1
ATOM 820 N N . PHE A 1 105 ? 12.405 4.856 -12.768 1.00 88.12 105 PHE A N 1
ATOM 821 C CA . PHE A 1 105 ? 11.735 5.210 -14.020 1.00 88.12 105 PHE A CA 1
ATOM 822 C C . PHE A 1 105 ? 11.982 6.689 -14.327 1.00 88.12 105 PHE A C 1
ATOM 824 O O . PHE A 1 105 ? 11.192 7.560 -13.966 1.00 88.12 105 PHE A O 1
ATOM 831 N N 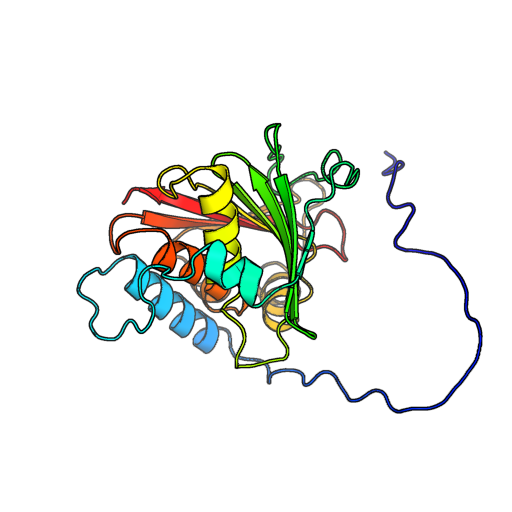. GLY A 1 106 ? 13.113 7.000 -14.962 1.00 85.25 106 GLY A N 1
ATOM 832 C CA . GLY A 1 106 ? 13.534 8.394 -15.116 1.00 85.25 106 GLY A CA 1
ATOM 833 C C . GLY A 1 106 ? 13.729 9.057 -13.748 1.00 85.25 106 GLY A C 1
ATOM 834 O O . GLY A 1 106 ? 14.657 8.697 -13.026 1.00 85.25 106 GLY A O 1
ATOM 835 N N . GLU A 1 107 ? 12.855 10.007 -13.404 1.00 85.44 107 GLU A N 1
ATOM 836 C CA . GLU A 1 107 ? 12.836 10.716 -12.111 1.00 85.44 107 GLU A CA 1
ATOM 837 C C . GLU A 1 107 ? 11.920 10.065 -11.058 1.00 85.44 107 GLU A C 1
ATOM 839 O O . GLU A 1 107 ? 11.910 10.485 -9.898 1.00 85.44 107 GLU A O 1
ATOM 844 N N . ASP A 1 108 ? 11.157 9.043 -11.447 1.00 89.25 108 ASP A N 1
ATOM 845 C CA . ASP A 1 108 ? 10.290 8.293 -10.547 1.00 89.25 108 ASP A CA 1
ATOM 846 C C . ASP A 1 108 ? 11.075 7.174 -9.861 1.00 89.25 108 ASP A C 1
ATOM 848 O O . ASP A 1 108 ? 11.986 6.566 -10.436 1.00 89.25 108 ASP A O 1
ATOM 852 N N . LEU A 1 109 ? 10.705 6.894 -8.614 1.00 91.56 109 LEU A N 1
ATOM 853 C CA . LEU A 1 109 ? 11.447 6.001 -7.736 1.00 91.56 109 LEU A CA 1
ATOM 854 C C . LEU A 1 109 ? 10.500 5.153 -6.894 1.00 91.56 109 LEU A C 1
ATOM 856 O O . LEU A 1 109 ? 9.579 5.666 -6.259 1.00 91.56 109 LEU A O 1
ATOM 860 N N . TRP A 1 110 ? 10.795 3.861 -6.826 1.00 94.25 110 TRP A N 1
ATOM 861 C CA . TRP A 1 110 ? 10.253 2.946 -5.834 1.00 94.25 110 TRP A CA 1
ATOM 862 C C . TRP A 1 110 ? 11.410 2.264 -5.107 1.00 94.25 110 TRP A C 1
ATOM 864 O O . TRP A 1 110 ? 12.272 1.666 -5.746 1.00 94.25 110 TRP A O 1
ATOM 874 N N . ILE A 1 111 ? 11.443 2.351 -3.781 1.00 92.88 111 ILE A N 1
ATOM 875 C CA . ILE A 1 111 ? 12.373 1.626 -2.912 1.00 92.88 111 ILE A CA 1
ATOM 876 C C . ILE A 1 111 ? 11.558 0.913 -1.847 1.00 92.88 111 ILE A C 1
ATOM 878 O O . ILE A 1 111 ? 10.752 1.537 -1.145 1.00 92.88 111 ILE A O 1
ATOM 882 N N . GLY A 1 112 ? 11.803 -0.382 -1.699 1.00 92.19 112 GLY A N 1
ATOM 883 C CA . GLY A 1 112 ? 11.084 -1.194 -0.741 1.00 92.19 112 GLY A CA 1
ATOM 884 C C . GLY A 1 112 ? 11.631 -2.603 -0.593 1.00 92.19 112 GLY A C 1
ATOM 885 O O . GLY A 1 112 ? 12.622 -2.980 -1.219 1.00 92.19 112 GLY A O 1
ATOM 886 N N . HIS A 1 113 ? 10.934 -3.365 0.243 1.00 90.69 113 HIS A N 1
ATOM 887 C CA . HIS A 1 113 ? 11.234 -4.751 0.578 1.00 90.69 113 HIS A CA 1
ATOM 888 C C . HIS A 1 113 ? 10.001 -5.606 0.359 1.00 90.69 113 HIS A C 1
ATOM 890 O O . HIS A 1 113 ? 8.878 -5.167 0.622 1.00 90.69 113 HIS A O 1
ATOM 896 N N . VAL A 1 114 ? 10.213 -6.844 -0.059 1.00 92.44 114 VAL A N 1
ATOM 897 C CA . VAL A 1 114 ? 9.175 -7.874 -0.062 1.00 92.44 114 VAL A CA 1
ATOM 898 C C . VAL A 1 114 ? 9.656 -9.085 0.728 1.00 92.44 114 VAL A C 1
ATOM 900 O O . VAL A 1 114 ? 10.827 -9.451 0.678 1.00 92.44 114 VAL A O 1
ATOM 903 N N . THR A 1 115 ? 8.757 -9.664 1.510 1.00 90.81 115 THR A N 1
ATOM 904 C CA . THR A 1 115 ? 8.938 -10.916 2.263 1.00 90.81 115 THR A CA 1
ATOM 905 C C . THR A 1 115 ? 7.605 -11.677 2.206 1.00 90.81 115 THR A C 1
ATOM 907 O O . THR A 1 115 ? 6.594 -11.027 1.906 1.00 90.81 115 THR A O 1
ATOM 910 N N . PRO A 1 116 ? 7.521 -13.003 2.447 1.00 91.88 116 PRO A N 1
ATOM 911 C CA . PRO A 1 116 ? 6.248 -13.707 2.351 1.00 91.88 116 PRO A CA 1
ATOM 912 C C . PRO A 1 116 ? 5.144 -13.016 3.158 1.00 91.88 116 PRO A C 1
ATOM 914 O O . PRO A 1 116 ? 5.275 -12.760 4.357 1.00 91.88 116 PRO A O 1
ATOM 917 N N . GLY A 1 117 ? 4.054 -12.685 2.476 1.00 94.06 117 GLY A N 1
ATOM 918 C CA . GLY A 1 117 ? 2.899 -12.001 3.037 1.00 94.06 117 GLY A CA 1
ATOM 919 C C . GLY A 1 117 ? 3.037 -10.492 3.254 1.00 94.06 117 GLY A C 1
ATOM 920 O O . GLY A 1 117 ? 2.102 -9.887 3.787 1.00 94.06 117 GLY A O 1
ATOM 921 N N . VAL A 1 118 ? 4.148 -9.856 2.869 1.00 94.38 118 VAL A N 1
ATOM 922 C CA . VAL A 1 118 ? 4.413 -8.448 3.199 1.00 94.38 118 VAL A CA 1
ATOM 923 C C . VAL A 1 118 ? 5.056 -7.673 2.050 1.00 94.38 118 VAL A C 1
ATOM 925 O O . VAL A 1 118 ? 6.045 -8.099 1.454 1.00 94.38 118 VAL A O 1
ATOM 928 N N . ILE A 1 119 ? 4.549 -6.462 1.823 1.00 95.75 119 ILE A N 1
ATOM 929 C CA . ILE A 1 119 ? 5.208 -5.420 1.028 1.00 95.75 119 ILE A CA 1
ATOM 930 C C . ILE A 1 119 ? 5.562 -4.261 1.959 1.00 95.75 119 ILE A C 1
ATOM 932 O O . ILE A 1 119 ? 4.698 -3.754 2.669 1.00 95.75 119 ILE A O 1
ATOM 936 N N . VAL A 1 120 ? 6.808 -3.796 1.924 1.00 93.56 120 VAL A N 1
ATOM 937 C CA . VAL A 1 120 ? 7.269 -2.601 2.640 1.00 93.56 120 VAL A CA 1
ATOM 938 C C . VAL A 1 120 ? 7.730 -1.560 1.635 1.00 93.56 120 VAL A C 1
ATOM 940 O O . VAL A 1 120 ? 8.645 -1.809 0.861 1.00 93.56 120 VAL A O 1
ATOM 943 N N . MET A 1 121 ? 7.133 -0.374 1.663 1.00 94.06 121 MET A N 1
ATOM 944 C CA . MET A 1 121 ? 7.530 0.771 0.846 1.00 94.06 121 MET A CA 1
ATOM 945 C C . MET A 1 121 ? 8.240 1.807 1.713 1.00 94.06 121 MET A C 1
ATOM 947 O O . MET A 1 121 ? 7.661 2.338 2.661 1.00 94.06 121 MET A O 1
ATOM 951 N N . GLN A 1 122 ? 9.492 2.106 1.370 1.00 89.19 122 GLN A N 1
ATOM 952 C CA . GLN A 1 122 ? 10.327 3.056 2.107 1.00 89.19 122 GLN A CA 1
ATOM 953 C C . GLN A 1 122 ? 10.396 4.417 1.433 1.00 89.19 122 GLN A C 1
ATOM 955 O O . GLN A 1 122 ? 10.317 5.454 2.082 1.00 89.19 122 GLN A O 1
ATOM 960 N N . THR A 1 123 ? 10.557 4.430 0.114 1.00 89.62 123 THR A N 1
ATOM 961 C CA . THR A 1 123 ? 10.592 5.669 -0.659 1.00 89.62 123 THR A CA 1
ATOM 962 C C . THR A 1 123 ? 9.814 5.456 -1.936 1.00 89.62 123 THR A C 1
ATOM 964 O O . THR A 1 123 ? 10.116 4.558 -2.715 1.00 89.62 123 THR A O 1
ATOM 967 N N . ILE A 1 124 ? 8.799 6.289 -2.138 1.00 91.88 124 ILE A N 1
ATOM 968 C CA . ILE A 1 124 ? 8.012 6.316 -3.362 1.00 91.88 124 ILE A CA 1
ATOM 969 C C . ILE A 1 124 ? 7.956 7.755 -3.860 1.00 91.88 124 ILE A C 1
ATOM 971 O O . ILE A 1 124 ? 7.582 8.668 -3.125 1.00 91.88 124 ILE A O 1
ATOM 975 N N . GLN A 1 125 ? 8.344 7.958 -5.109 1.00 88.38 125 GLN A N 1
ATOM 976 C CA . GLN A 1 125 ? 8.308 9.248 -5.778 1.00 88.38 125 GLN A CA 1
ATOM 977 C C . GLN A 1 125 ? 7.732 9.049 -7.169 1.00 88.38 125 GLN A C 1
ATOM 979 O O . GLN A 1 125 ? 8.136 8.145 -7.897 1.00 88.38 125 GLN A O 1
ATOM 984 N N . ARG A 1 126 ? 6.780 9.910 -7.523 1.00 85.56 126 ARG A N 1
ATOM 985 C CA . ARG A 1 126 ? 6.174 9.928 -8.847 1.00 85.56 126 ARG A CA 1
ATOM 986 C C . ARG A 1 126 ? 5.981 11.368 -9.304 1.00 85.56 126 ARG A C 1
ATOM 988 O O . ARG A 1 126 ? 5.180 12.097 -8.723 1.00 85.56 126 ARG A O 1
ATOM 995 N N . MET A 1 127 ? 6.725 11.733 -10.330 1.00 78.81 127 MET A N 1
ATOM 996 C CA . MET A 1 127 ? 6.750 13.008 -11.033 1.00 78.81 127 MET A CA 1
ATOM 997 C C . MET A 1 127 ? 6.068 12.877 -12.399 1.00 78.81 127 MET A C 1
ATOM 999 O O . MET A 1 127 ? 5.352 13.786 -12.815 1.00 78.81 127 MET A O 1
ATOM 1003 N N . ALA A 1 128 ? 6.242 11.742 -13.085 1.00 74.19 128 ALA A N 1
ATOM 1004 C CA . ALA A 1 128 ? 5.696 11.518 -14.419 1.00 74.19 128 ALA A CA 1
ATOM 1005 C C . ALA A 1 128 ? 4.324 10.816 -14.399 1.00 74.19 128 ALA A C 1
ATOM 1007 O O . ALA A 1 128 ? 4.034 9.935 -13.588 1.00 74.19 128 ALA A O 1
ATOM 1008 N N . HIS A 1 129 ? 3.457 11.192 -15.344 1.00 69.44 129 HIS A N 1
ATOM 1009 C CA . HIS A 1 129 ? 2.150 10.549 -15.530 1.00 69.44 129 HIS A CA 1
ATOM 1010 C C . HIS A 1 129 ? 2.214 9.267 -16.370 1.00 69.44 129 HIS A C 1
ATOM 1012 O O . HIS A 1 129 ? 1.282 8.468 -16.315 1.00 69.44 129 HIS A O 1
ATOM 1018 N N . GLU A 1 130 ? 3.291 9.075 -17.132 1.00 80.25 130 GLU A N 1
ATOM 1019 C CA . GLU A 1 130 ? 3.449 7.967 -18.085 1.00 80.25 130 GLU A CA 1
ATOM 1020 C C . GLU A 1 130 ? 4.072 6.712 -17.459 1.00 80.25 130 GLU A C 1
ATOM 1022 O O . GLU A 1 130 ? 4.106 5.663 -18.092 1.00 80.25 130 GLU A O 1
ATOM 1027 N N . THR A 1 131 ? 4.534 6.791 -16.211 1.00 84.88 131 THR A N 1
ATOM 1028 C CA . THR A 1 131 ? 5.072 5.642 -15.480 1.00 84.88 131 THR A CA 1
ATOM 1029 C C . THR A 1 131 ? 3.952 4.777 -14.904 1.00 84.88 131 THR A C 1
ATOM 1031 O O . THR A 1 131 ? 2.881 5.306 -14.563 1.00 84.88 131 THR A O 1
ATOM 1034 N N . PRO A 1 132 ? 4.177 3.458 -14.746 1.00 90.50 132 PRO A N 1
ATOM 1035 C CA . PRO A 1 132 ? 3.235 2.589 -14.054 1.00 90.50 132 PRO A CA 1
ATOM 1036 C C . PRO A 1 132 ? 2.899 3.105 -12.652 1.00 90.50 132 PRO A C 1
ATOM 1038 O O . PRO A 1 132 ? 3.695 3.784 -11.997 1.00 90.50 132 PRO A O 1
ATOM 1041 N N . ASN A 1 133 ? 1.704 2.789 -12.155 1.00 91.88 133 ASN A N 1
ATOM 1042 C CA . ASN A 1 133 ? 1.334 3.198 -10.807 1.00 91.88 133 ASN A CA 1
ATOM 1043 C C . ASN A 1 133 ? 2.225 2.499 -9.770 1.00 91.88 133 ASN A C 1
ATOM 1045 O O . ASN A 1 133 ? 2.577 1.331 -9.914 1.00 91.88 133 ASN A O 1
ATOM 1049 N N . ILE A 1 134 ? 2.508 3.185 -8.659 1.00 94.62 134 ILE A N 1
ATOM 1050 C CA . ILE A 1 134 ? 3.274 2.633 -7.527 1.00 94.62 134 ILE A CA 1
ATOM 1051 C C . ILE A 1 134 ? 2.719 1.277 -7.056 1.00 94.62 134 ILE A C 1
ATOM 1053 O O . ILE A 1 134 ? 3.489 0.382 -6.717 1.00 94.62 134 ILE A O 1
ATOM 1057 N N . SER A 1 135 ? 1.394 1.103 -7.078 1.00 96.25 135 SER A N 1
ATOM 1058 C CA . SER A 1 135 ? 0.737 -0.164 -6.741 1.00 96.25 135 SER A CA 1
ATOM 1059 C C . SER A 1 135 ? 1.068 -1.296 -7.717 1.00 96.25 135 SER A C 1
ATOM 1061 O O . SER A 1 135 ? 1.259 -2.427 -7.286 1.00 96.25 135 SER A O 1
ATOM 1063 N N . GLU A 1 136 ? 1.159 -1.001 -9.016 1.00 96.12 136 GLU A N 1
ATOM 1064 C CA . GLU A 1 136 ? 1.505 -1.978 -10.057 1.00 96.12 136 GLU A CA 1
ATOM 1065 C C . GLU A 1 136 ? 2.972 -2.395 -9.936 1.00 96.12 136 GLU A C 1
ATOM 1067 O O . GLU A 1 136 ? 3.282 -3.583 -9.994 1.00 96.12 136 GLU A O 1
ATOM 1072 N N . ILE A 1 137 ? 3.868 -1.436 -9.676 1.00 95.69 137 ILE A N 1
ATOM 1073 C CA . ILE A 1 137 ? 5.292 -1.705 -9.424 1.00 95.69 137 ILE A CA 1
ATOM 1074 C C . ILE A 1 137 ? 5.446 -2.615 -8.198 1.00 95.69 137 ILE A C 1
ATOM 1076 O O . ILE A 1 137 ? 6.079 -3.664 -8.292 1.00 95.69 137 ILE A O 1
ATOM 1080 N N . ALA A 1 138 ? 4.815 -2.259 -7.073 1.00 97.00 138 ALA A N 1
ATOM 1081 C CA . ALA A 1 138 ? 4.882 -3.036 -5.836 1.00 97.00 138 ALA A CA 1
ATOM 1082 C C . ALA A 1 138 ? 4.367 -4.476 -6.016 1.00 97.00 138 ALA A C 1
ATOM 1084 O O . ALA A 1 138 ? 5.028 -5.426 -5.597 1.00 97.00 138 ALA A O 1
ATOM 1085 N N . LEU A 1 139 ? 3.217 -4.646 -6.679 1.00 97.69 139 LEU A N 1
ATOM 1086 C CA . LEU A 1 139 ? 2.652 -5.966 -6.972 1.00 97.69 139 LEU A CA 1
ATOM 1087 C C . LEU A 1 139 ? 3.535 -6.781 -7.917 1.00 97.69 139 LEU A C 1
ATOM 1089 O O . LEU A 1 139 ? 3.689 -7.980 -7.714 1.00 97.69 139 LEU A O 1
ATOM 1093 N N . THR A 1 140 ? 4.127 -6.148 -8.928 1.00 96.94 140 THR A N 1
ATOM 1094 C CA . THR A 1 140 ? 5.004 -6.830 -9.891 1.00 96.94 140 THR A CA 1
ATOM 1095 C C . THR A 1 140 ? 6.276 -7.338 -9.217 1.00 96.94 140 THR A C 1
ATOM 1097 O O . THR A 1 140 ? 6.700 -8.457 -9.492 1.00 96.94 140 THR A O 1
ATOM 1100 N N . ILE A 1 141 ? 6.854 -6.560 -8.296 1.00 95.75 141 ILE A N 1
ATOM 1101 C CA . ILE A 1 141 ? 8.010 -6.983 -7.492 1.00 95.75 141 ILE A CA 1
ATOM 1102 C C . ILE A 1 141 ? 7.627 -8.134 -6.562 1.00 95.75 141 ILE A C 1
ATOM 1104 O O . ILE A 1 141 ? 8.332 -9.135 -6.521 1.00 95.75 141 ILE A O 1
ATOM 1108 N N . TYR A 1 142 ? 6.497 -8.036 -5.857 1.00 96.25 142 TYR A N 1
ATOM 1109 C CA . TYR A 1 142 ? 6.032 -9.120 -4.988 1.00 96.25 142 TYR A CA 1
ATOM 1110 C C . TYR A 1 142 ? 5.790 -10.416 -5.778 1.00 96.25 142 TYR A C 1
ATOM 1112 O O . TYR A 1 142 ? 6.263 -11.485 -5.398 1.00 96.25 142 TYR A O 1
ATOM 1120 N N . TYR A 1 143 ? 5.117 -10.311 -6.927 1.00 95.44 143 TYR A N 1
ATOM 1121 C CA . TYR A 1 143 ? 4.848 -11.443 -7.808 1.00 95.44 143 TYR A CA 1
ATOM 1122 C C . TYR A 1 143 ? 6.133 -12.064 -8.368 1.00 95.44 143 TYR A C 1
ATOM 1124 O O . TYR A 1 143 ? 6.214 -13.281 -8.472 1.00 95.44 143 TYR A O 1
ATOM 1132 N N . ARG A 1 144 ? 7.155 -11.256 -8.686 1.00 94.38 144 ARG A N 1
ATOM 1133 C CA . ARG A 1 144 ? 8.468 -11.742 -9.145 1.00 94.38 144 ARG A CA 1
ATOM 1134 C C . ARG A 1 144 ? 9.118 -12.711 -8.152 1.00 94.38 144 ARG A C 1
ATOM 1136 O O . ARG A 1 144 ? 9.820 -13.618 -8.585 1.00 94.38 144 ARG A O 1
ATOM 1143 N N . GLU A 1 145 ? 8.916 -12.498 -6.853 1.00 93.12 145 GLU A N 1
ATOM 1144 C CA . GLU A 1 145 ? 9.549 -13.294 -5.795 1.00 93.12 145 GLU A CA 1
ATOM 1145 C C . GLU A 1 145 ? 8.693 -14.489 -5.339 1.00 93.12 145 GLU A C 1
ATOM 1147 O O . GLU A 1 145 ? 9.249 -15.504 -4.921 1.00 93.12 145 GLU A O 1
ATOM 1152 N N . TYR A 1 146 ? 7.358 -14.385 -5.410 1.00 93.19 146 TYR A N 1
ATOM 1153 C CA . TYR A 1 146 ? 6.443 -15.370 -4.807 1.00 93.19 146 TYR A CA 1
ATOM 1154 C C . TYR A 1 146 ? 5.444 -16.023 -5.772 1.00 93.19 146 TYR A C 1
ATOM 1156 O O . TYR A 1 146 ? 4.698 -16.904 -5.349 1.00 93.19 146 TYR A O 1
ATOM 1164 N N . ASP A 1 147 ? 5.397 -15.612 -7.044 1.00 92.69 147 ASP A N 1
ATOM 1165 C CA . ASP A 1 147 ? 4.494 -16.122 -8.096 1.00 92.69 147 ASP A CA 1
ATOM 1166 C C . ASP A 1 147 ? 2.983 -16.040 -7.770 1.00 92.69 147 ASP A C 1
ATOM 1168 O O . ASP A 1 147 ? 2.133 -16.581 -8.482 1.00 92.69 147 ASP A O 1
ATOM 1172 N N . THR A 1 148 ? 2.610 -15.367 -6.684 1.00 93.00 148 THR A N 1
ATOM 1173 C CA . THR A 1 148 ? 1.228 -15.175 -6.247 1.00 93.00 148 THR A CA 1
ATOM 1174 C C . THR A 1 148 ? 1.112 -13.934 -5.371 1.00 93.00 148 THR A C 1
ATOM 1176 O O . THR A 1 148 ? 2.105 -13.406 -4.885 1.00 93.00 148 THR A O 1
ATOM 1179 N N . THR A 1 149 ? -0.115 -13.465 -5.172 1.00 93.06 149 THR A N 1
ATOM 1180 C CA . THR A 1 149 ? -0.488 -12.413 -4.215 1.00 93.06 149 THR A CA 1
ATOM 1181 C C . THR A 1 149 ? -1.413 -12.946 -3.118 1.00 93.06 149 THR A C 1
ATOM 1183 O O . THR A 1 149 ? -1.755 -12.210 -2.198 1.00 93.06 149 THR A O 1
ATOM 1186 N N . GLU A 1 150 ? -1.833 -14.217 -3.184 1.00 93.31 150 GLU A N 1
ATOM 1187 C CA . GLU A 1 150 ? -2.858 -14.791 -2.297 1.00 93.31 150 GLU A CA 1
ATOM 1188 C C . GLU A 1 150 ? -2.461 -14.796 -0.813 1.00 93.31 150 GLU A C 1
ATOM 1190 O O . GLU A 1 150 ? -3.320 -14.742 0.084 1.00 93.31 150 GLU A O 1
ATOM 1195 N N . ASP A 1 151 ? -1.158 -14.852 -0.555 1.00 93.56 151 ASP A N 1
ATOM 1196 C CA . ASP A 1 151 ? -0.542 -14.856 0.763 1.00 93.56 151 ASP A CA 1
ATOM 1197 C C . ASP A 1 151 ? -0.236 -13.452 1.299 1.00 93.56 151 ASP A C 1
ATOM 1199 O O . ASP A 1 151 ? 0.055 -13.342 2.485 1.00 93.56 151 ASP A O 1
ATOM 1203 N N . LEU A 1 152 ? -0.376 -12.386 0.498 1.00 97.00 152 LEU A N 1
ATOM 1204 C CA . LEU A 1 152 ? -0.182 -11.006 0.947 1.00 97.00 152 LEU A CA 1
ATOM 1205 C C . LEU A 1 152 ? -1.169 -10.670 2.085 1.00 97.00 152 LEU A C 1
ATOM 1207 O O . LEU A 1 152 ? -2.380 -10.903 1.986 1.00 97.00 152 LEU A O 1
ATOM 1211 N N . ARG A 1 153 ? -0.630 -10.161 3.197 1.00 96.69 153 ARG A N 1
ATOM 1212 C CA . ARG A 1 153 ? -1.353 -9.823 4.437 1.00 96.69 153 ARG A CA 1
ATOM 1213 C C . ARG A 1 153 ? -1.060 -8.421 4.938 1.00 96.69 153 ARG A C 1
ATOM 1215 O O . ARG A 1 153 ? -1.921 -7.848 5.590 1.00 96.69 153 ARG A O 1
ATOM 1222 N N . HIS A 1 154 ? 0.114 -7.865 4.656 1.00 96.19 154 HIS A N 1
ATOM 1223 C CA . HIS A 1 154 ? 0.497 -6.565 5.197 1.00 96.19 154 HIS A CA 1
ATOM 1224 C C . HIS A 1 154 ? 1.139 -5.674 4.138 1.00 96.19 154 HIS A C 1
ATOM 1226 O O . HIS A 1 154 ? 1.993 -6.112 3.364 1.00 96.19 154 HIS A O 1
ATOM 1232 N N . ILE A 1 155 ? 0.755 -4.400 4.140 1.00 97.31 155 ILE A N 1
ATOM 1233 C CA . ILE A 1 155 ? 1.421 -3.348 3.369 1.00 97.31 155 ILE A CA 1
ATOM 1234 C C . ILE A 1 155 ? 1.946 -2.312 4.355 1.00 97.31 155 ILE A C 1
ATOM 1236 O O . ILE A 1 155 ? 1.169 -1.747 5.120 1.00 97.31 155 ILE A O 1
ATOM 1240 N N . PHE A 1 156 ? 3.243 -2.035 4.316 1.00 94.88 156 PHE A N 1
ATOM 1241 C CA . PHE A 1 156 ? 3.878 -1.019 5.143 1.00 94.88 156 PHE A CA 1
ATOM 1242 C C . PHE A 1 156 ? 4.310 0.181 4.310 1.00 94.88 156 PHE A C 1
ATOM 1244 O O . PHE A 1 156 ? 4.828 0.031 3.204 1.00 94.88 156 PHE A O 1
ATOM 1251 N N . PHE A 1 157 ? 4.160 1.366 4.887 1.00 93.75 157 PHE A N 1
ATOM 1252 C CA . PHE A 1 157 ? 4.794 2.596 4.436 1.00 93.75 157 PHE A CA 1
ATOM 1253 C C . PHE A 1 157 ? 5.611 3.145 5.595 1.00 93.75 157 PHE A C 1
ATOM 1255 O O . PHE A 1 157 ? 5.052 3.396 6.662 1.00 93.75 157 PHE A O 1
ATOM 1262 N N . THR A 1 158 ? 6.912 3.323 5.395 1.00 88.69 158 THR A N 1
ATOM 1263 C CA . THR A 1 158 ? 7.805 3.837 6.441 1.00 88.69 158 THR A CA 1
ATOM 1264 C C . THR A 1 158 ? 8.196 5.280 6.166 1.00 88.69 158 THR A C 1
ATOM 1266 O O . THR A 1 158 ? 8.409 5.636 5.009 1.00 88.69 158 THR A O 1
ATOM 1269 N N . THR A 1 159 ? 8.364 6.089 7.212 1.00 86.12 159 THR A N 1
ATOM 1270 C CA . THR A 1 159 ? 8.751 7.507 7.117 1.00 86.12 159 THR A CA 1
ATOM 1271 C C . THR A 1 159 ? 7.846 8.272 6.147 1.00 86.12 159 THR A C 1
ATOM 1273 O O . THR A 1 159 ? 8.285 8.862 5.161 1.00 86.12 159 THR A O 1
ATOM 1276 N N . VAL A 1 160 ? 6.537 8.231 6.395 1.00 89.38 160 VAL A N 1
ATOM 1277 C CA . VAL A 1 160 ? 5.534 8.881 5.549 1.00 89.38 160 VAL A CA 1
ATOM 1278 C C . VAL A 1 160 ? 5.727 10.401 5.572 1.00 89.38 160 VAL A C 1
ATOM 1280 O O . VAL A 1 160 ? 5.391 11.082 6.541 1.00 89.38 160 VAL A O 1
ATOM 1283 N N . MET A 1 161 ? 6.227 10.932 4.453 1.00 88.81 161 MET A N 1
ATOM 1284 C CA . MET A 1 161 ? 6.457 12.369 4.231 1.00 88.81 161 MET A CA 1
ATOM 1285 C C . MET A 1 161 ? 5.351 13.051 3.414 1.00 88.81 161 MET A C 1
ATOM 1287 O O . MET A 1 161 ? 5.409 14.255 3.177 1.00 88.81 161 MET A O 1
ATOM 1291 N N . ASN A 1 162 ? 4.343 12.309 2.943 1.00 91.31 162 ASN A N 1
ATOM 1292 C CA . ASN A 1 162 ? 3.239 12.904 2.193 1.00 91.31 162 ASN A CA 1
ATOM 1293 C C . ASN A 1 162 ? 2.422 13.836 3.103 1.00 91.31 162 ASN A C 1
ATOM 1295 O O . ASN A 1 162 ? 1.705 13.339 3.968 1.00 91.31 162 ASN A O 1
ATOM 1299 N N . GLU A 1 163 ? 2.490 15.150 2.858 1.00 90.88 163 GLU A N 1
ATOM 1300 C CA . GLU A 1 163 ? 1.870 16.191 3.699 1.00 90.88 163 GLU A CA 1
ATOM 1301 C C . GLU A 1 163 ? 0.398 15.889 4.010 1.00 90.88 163 GLU A C 1
ATOM 1303 O O . GLU A 1 163 ? 0.043 15.784 5.174 1.00 90.88 163 GLU A O 1
ATOM 1308 N N . GLN A 1 164 ? -0.430 15.592 2.999 1.00 91.50 164 GLN A N 1
ATOM 1309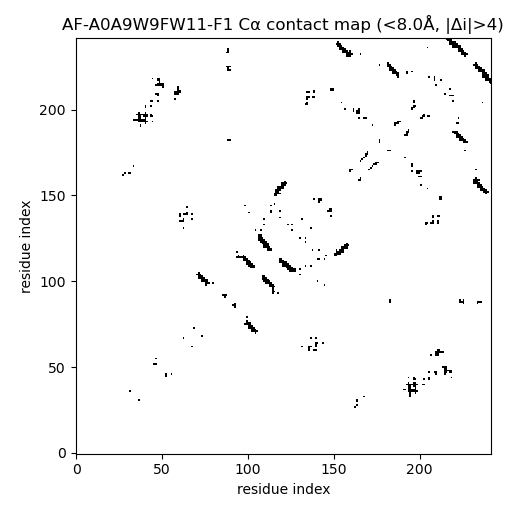 C CA . GLN A 1 164 ? -1.849 15.255 3.205 1.00 91.50 164 GLN A CA 1
ATOM 1310 C C . GLN A 1 164 ? -2.067 14.103 4.200 1.00 91.50 164 GLN A C 1
ATOM 1312 O O . GLN A 1 164 ? -2.977 14.161 5.021 1.00 91.50 164 GLN A O 1
ATOM 1317 N N . THR A 1 165 ? -1.293 13.023 4.076 1.00 93.12 165 THR A N 1
ATOM 1318 C CA . THR A 1 165 ? -1.446 11.846 4.946 1.00 93.12 165 THR A CA 1
ATOM 1319 C C . THR A 1 165 ? -0.909 12.144 6.340 1.00 93.12 165 THR A C 1
ATOM 1321 O O . THR A 1 165 ? -1.539 11.792 7.335 1.00 93.12 165 THR A O 1
ATOM 1324 N N . ARG A 1 166 ? 0.252 12.802 6.403 1.00 91.38 166 ARG A N 1
ATOM 1325 C CA . ARG A 1 166 ? 0.927 13.131 7.652 1.00 91.38 166 ARG A CA 1
ATOM 1326 C C . ARG A 1 166 ? 0.101 14.115 8.473 1.00 91.38 166 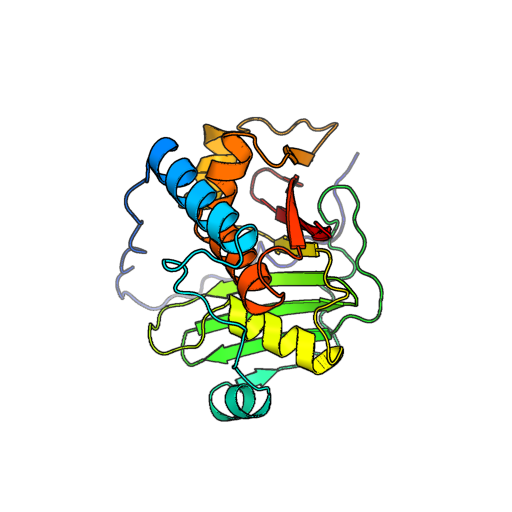ARG A C 1
ATOM 1328 O O . ARG A 1 166 ? -0.221 13.780 9.600 1.00 91.38 166 ARG A O 1
ATOM 1335 N N . GLU A 1 167 ? -0.301 15.250 7.902 1.00 91.31 167 GLU A N 1
ATOM 1336 C CA . GLU A 1 167 ? -1.107 16.279 8.577 1.00 91.31 167 GLU A CA 1
ATOM 1337 C C . GLU A 1 167 ? -2.425 15.696 9.105 1.00 91.31 167 GLU A C 1
ATOM 1339 O O . GLU A 1 167 ? -2.733 15.861 10.285 1.00 91.31 167 GLU A O 1
ATOM 1344 N N . LEU A 1 168 ? -3.147 14.906 8.291 1.00 92.94 168 LEU A N 1
ATOM 1345 C CA . LEU A 1 168 ? -4.368 14.221 8.739 1.00 92.94 168 LEU A CA 1
ATOM 1346 C C . LEU A 1 168 ? -4.120 13.401 10.013 1.00 92.94 168 LEU A C 1
ATOM 1348 O O . LEU A 1 168 ? -4.922 13.419 10.943 1.00 92.94 168 LEU A O 1
ATOM 1352 N N . ILE A 1 169 ? -3.029 12.641 10.063 1.00 92.12 169 ILE A N 1
ATOM 1353 C CA . ILE A 1 169 ? -2.774 11.758 11.199 1.00 92.12 169 ILE A CA 1
ATOM 1354 C C . ILE A 1 169 ? -2.225 12.546 12.386 1.00 92.12 169 ILE A C 1
ATOM 1356 O O . ILE A 1 169 ? -2.767 12.437 13.481 1.00 92.12 169 ILE A O 1
ATOM 1360 N N . THR A 1 170 ? -1.173 13.335 12.185 1.00 89.38 170 THR A N 1
ATOM 1361 C CA . THR A 1 170 ? -0.396 13.945 13.271 1.00 89.38 170 THR A CA 1
ATOM 1362 C C . THR A 1 170 ? -0.962 15.259 13.782 1.00 89.38 170 THR A C 1
ATOM 1364 O O . THR A 1 170 ? -0.523 15.721 14.825 1.00 89.38 170 THR A O 1
ATOM 1367 N N . GLU A 1 171 ? -1.892 15.893 13.075 1.00 88.75 171 GLU A N 1
ATOM 1368 C CA . GLU A 1 171 ? -2.536 17.127 13.550 1.00 88.75 171 GLU A CA 1
ATOM 1369 C C . GLU A 1 171 ? -4.007 16.895 13.901 1.00 88.75 171 GLU A C 1
ATOM 1371 O O . GLU A 1 171 ? -4.562 17.567 14.769 1.00 88.75 171 GLU A O 1
ATOM 1376 N N . ASP A 1 172 ? -4.631 15.913 13.253 1.00 89.06 172 ASP A N 1
ATOM 1377 C CA . ASP A 1 172 ? -6.077 15.888 13.083 1.00 89.06 172 ASP A CA 1
ATOM 1378 C C . ASP A 1 172 ? -6.761 14.661 13.702 1.00 89.06 172 ASP A C 1
ATOM 1380 O O . ASP A 1 172 ? -7.843 14.795 14.281 1.00 89.06 172 ASP A O 1
ATOM 1384 N N . LEU A 1 173 ? -6.179 13.470 13.549 1.00 89.44 173 LEU A N 1
ATOM 1385 C CA . LEU A 1 173 ? -6.715 12.214 14.089 1.00 89.44 173 LEU A CA 1
ATOM 1386 C C . LEU A 1 173 ? -6.023 11.803 15.383 1.00 89.44 173 LEU A C 1
ATOM 1388 O O . LEU A 1 173 ? -6.665 11.298 16.303 1.00 89.44 173 LEU A O 1
ATOM 1392 N N . TYR A 1 174 ? -4.710 12.001 15.445 1.00 86.75 174 TYR A N 1
ATOM 1393 C CA . TYR A 1 174 ? -3.893 11.568 16.564 1.00 86.75 174 TYR A CA 1
ATOM 1394 C C . TYR A 1 174 ? -2.718 12.523 16.826 1.00 86.75 174 TYR A C 1
ATOM 1396 O O . TYR A 1 174 ? -1.560 12.191 16.568 1.00 86.75 174 TYR A O 1
ATOM 1404 N N . PRO A 1 175 ? -3.007 13.728 17.355 1.00 83.00 175 PRO A N 1
ATOM 1405 C CA . PRO A 1 175 ? -1.990 14.751 17.589 1.00 83.00 175 PRO A CA 1
ATOM 1406 C C . PRO A 1 175 ? -1.027 14.455 18.742 1.00 83.00 175 PRO A C 1
ATOM 1408 O O . PRO A 1 175 ? 0.006 15.109 18.862 1.00 83.00 175 PRO A O 1
ATOM 1411 N N . TYR A 1 176 ? -1.344 13.477 19.593 1.00 82.12 176 TYR A N 1
ATOM 1412 C CA . TYR A 1 176 ? -0.531 13.121 20.751 1.00 82.12 176 TYR A CA 1
ATOM 1413 C C . TYR A 1 176 ? -0.270 11.619 20.761 1.00 82.12 176 TYR A C 1
ATOM 1415 O O . TYR A 1 176 ? -1.193 10.834 20.972 1.00 82.12 176 TYR A O 1
ATOM 1423 N N . TRP A 1 177 ? 0.992 11.240 20.558 1.00 79.50 177 TRP A N 1
ATOM 1424 C CA . TRP A 1 177 ? 1.448 9.857 20.646 1.00 79.50 177 TRP A CA 1
ATOM 1425 C C . TRP A 1 177 ? 1.858 9.543 22.092 1.00 79.50 177 TRP A C 1
ATOM 1427 O O . TRP A 1 177 ? 2.731 10.228 22.624 1.00 79.50 177 TRP A O 1
ATOM 1437 N N . PRO A 1 178 ? 1.229 8.559 22.754 1.00 72.56 178 PRO A N 1
ATOM 1438 C CA . PRO A 1 178 ? 1.619 8.147 24.092 1.00 72.56 178 PRO A CA 1
ATOM 1439 C C . PRO A 1 178 ? 2.991 7.467 24.068 1.00 72.56 178 PRO A C 1
ATOM 1441 O O . PRO A 1 178 ? 3.229 6.579 23.248 1.00 72.56 178 PRO A O 1
ATOM 1444 N N . ASP A 1 179 ? 3.860 7.821 25.017 1.00 72.06 179 ASP A N 1
ATOM 1445 C CA . ASP A 1 179 ? 5.170 7.175 25.192 1.00 72.06 179 ASP A CA 1
ATOM 1446 C C . ASP A 1 179 ? 5.047 5.668 25.499 1.00 72.06 179 ASP A C 1
ATOM 1448 O O . ASP A 1 179 ? 5.940 4.882 25.185 1.00 72.06 179 ASP A O 1
ATOM 1452 N N . ASP A 1 180 ? 3.951 5.256 26.144 1.00 69.06 180 ASP A N 1
ATOM 1453 C CA . ASP A 1 180 ? 3.681 3.888 26.594 1.00 69.06 180 ASP A CA 1
ATOM 1454 C C . ASP A 1 180 ? 2.920 3.030 25.570 1.00 69.06 180 ASP A C 1
ATOM 1456 O O . ASP A 1 180 ? 2.903 1.803 25.684 1.00 69.06 180 ASP A O 1
ATOM 1460 N N . ALA A 1 181 ? 2.330 3.658 24.553 1.00 67.31 181 ALA A N 1
ATOM 1461 C CA . ALA A 1 181 ? 1.617 3.000 23.467 1.00 67.31 181 ALA A CA 1
ATOM 1462 C C . ALA A 1 181 ? 1.857 3.770 22.157 1.00 67.31 181 ALA A C 1
ATOM 1464 O O . ALA A 1 181 ? 0.982 4.513 21.709 1.00 67.31 181 ALA A O 1
ATOM 1465 N N . PRO A 1 182 ? 3.019 3.578 21.499 1.00 75.06 182 PRO A N 1
ATOM 1466 C CA . PRO A 1 182 ? 3.415 4.365 20.329 1.00 75.06 182 PRO A CA 1
ATOM 1467 C C . PRO A 1 182 ? 2.620 4.014 19.063 1.00 75.06 182 PRO A C 1
ATOM 1469 O O . PRO A 1 182 ? 2.995 4.422 17.968 1.00 75.06 182 PRO A O 1
ATOM 1472 N N . THR A 1 183 ? 1.543 3.233 19.191 1.00 85.31 183 THR A N 1
ATOM 1473 C CA . THR A 1 183 ? 0.755 2.717 18.075 1.00 85.31 183 THR A CA 1
ATOM 1474 C C . THR A 1 183 ? -0.719 3.040 18.235 1.00 85.31 183 THR A C 1
ATOM 1476 O O . THR A 1 183 ? -1.287 2.836 19.307 1.00 85.31 183 THR A O 1
ATOM 1479 N N . MET A 1 184 ? -1.355 3.425 17.136 1.00 89.44 184 MET A N 1
ATOM 1480 C CA . MET A 1 184 ? -2.799 3.617 17.032 1.00 89.44 184 MET A CA 1
ATOM 1481 C C . MET A 1 184 ? -3.358 2.670 15.971 1.00 89.44 184 MET A C 1
ATOM 1483 O O . MET A 1 184 ? -2.713 2.445 14.952 1.00 89.44 184 MET A O 1
ATOM 1487 N N . THR A 1 185 ? -4.548 2.115 16.207 1.00 93.12 185 THR A N 1
ATOM 1488 C CA . THR A 1 185 ? -5.256 1.258 15.245 1.00 93.12 185 THR A CA 1
ATOM 1489 C C . THR A 1 185 ? -6.588 1.895 14.870 1.00 93.12 185 THR A C 1
ATOM 1491 O O . THR A 1 185 ? -7.395 2.211 15.742 1.00 93.12 185 THR A O 1
ATOM 1494 N N . TRP A 1 186 ? -6.817 2.064 13.571 1.00 96.31 186 TRP A N 1
ATOM 1495 C CA . TRP A 1 186 ? -8.078 2.520 12.996 1.00 96.31 186 TRP A CA 1
ATOM 1496 C C . TRP A 1 186 ? -8.770 1.343 12.312 1.00 96.31 186 TRP A C 1
ATOM 1498 O O . TRP A 1 186 ? -8.286 0.823 11.306 1.00 96.31 186 TRP A O 1
ATOM 1508 N N . GLU A 1 187 ? -9.890 0.919 12.889 1.00 97.69 187 GLU A N 1
ATOM 1509 C CA . GLU A 1 187 ? -10.646 -0.257 12.456 1.00 97.69 187 GLU A CA 1
ATOM 1510 C C . GLU A 1 187 ? -11.541 0.043 11.251 1.00 97.69 187 GLU A C 1
ATOM 1512 O O . GLU A 1 187 ? -12.090 1.147 11.118 1.00 97.69 187 GLU A O 1
ATOM 1517 N N . HIS A 1 188 ? -11.738 -0.967 10.403 1.00 97.88 188 HIS A N 1
ATOM 1518 C CA . HIS A 1 188 ? -12.659 -0.899 9.276 1.00 97.88 188 HIS A CA 1
ATOM 1519 C C . HIS A 1 188 ? -14.061 -0.420 9.694 1.00 97.88 188 HIS A C 1
ATOM 1521 O O . HIS A 1 188 ? -14.621 -0.850 10.703 1.00 97.88 188 HIS A O 1
ATOM 1527 N N . GLY A 1 189 ? -14.659 0.450 8.875 1.00 95.44 189 GLY A N 1
ATOM 1528 C CA . GLY A 1 189 ? -16.002 1.000 9.097 1.00 95.44 189 GLY A CA 1
ATOM 1529 C C . GLY A 1 189 ? -16.059 2.210 10.033 1.00 95.44 189 GLY A C 1
ATOM 1530 O O . GLY A 1 189 ? -17.153 2.699 10.317 1.00 95.44 189 GLY A O 1
ATOM 1531 N N . THR A 1 190 ? -14.914 2.712 10.504 1.00 97.62 190 THR A N 1
ATOM 1532 C CA . THR A 1 190 ? -14.844 3.990 11.228 1.00 97.62 190 THR A CA 1
ATOM 1533 C C . THR A 1 190 ? -14.599 5.168 10.270 1.00 97.62 190 THR A C 1
ATOM 1535 O O . THR A 1 190 ? -13.932 4.996 9.244 1.00 97.62 190 THR A O 1
ATOM 1538 N N . PRO A 1 191 ? -15.098 6.382 10.579 1.00 97.06 191 PRO A N 1
ATOM 1539 C CA . PRO A 1 191 ? -14.820 7.578 9.780 1.00 97.06 191 PRO A CA 1
ATOM 1540 C C . PRO A 1 191 ? -13.325 7.868 9.620 1.00 97.06 191 PRO A C 1
ATOM 1542 O O . PRO A 1 191 ? -12.880 8.268 8.547 1.00 97.06 191 PRO A O 1
ATOM 1545 N N . GLU A 1 192 ? -12.537 7.657 10.671 1.00 96.94 192 GLU A N 1
ATOM 1546 C CA . GLU A 1 192 ? -11.096 7.902 10.684 1.00 96.94 192 GLU A CA 1
ATOM 1547 C C . GLU A 1 192 ? -10.362 6.931 9.754 1.00 96.94 192 GLU A C 1
ATOM 1549 O O . GLU A 1 192 ? -9.507 7.345 8.968 1.00 96.94 192 GLU A O 1
ATOM 1554 N N . TYR A 1 193 ? -10.751 5.655 9.777 1.00 98.31 193 TYR A N 1
ATOM 1555 C CA . TYR A 1 193 ? -10.264 4.653 8.834 1.00 98.31 193 TYR A CA 1
ATOM 1556 C C . TYR A 1 193 ? -10.549 5.061 7.382 1.00 98.31 193 TYR A C 1
ATOM 1558 O O . TYR A 1 193 ? -9.637 5.095 6.555 1.00 98.31 193 TYR A O 1
ATOM 1566 N N . GLU A 1 194 ? -11.788 5.449 7.069 1.00 98.44 194 GLU A N 1
ATOM 1567 C CA . GLU A 1 194 ? -12.161 5.920 5.731 1.00 98.44 194 GLU A CA 1
ATOM 1568 C C . GLU A 1 194 ? -11.341 7.153 5.313 1.00 98.44 194 GLU A C 1
ATOM 1570 O O . GLU A 1 194 ? -10.844 7.221 4.189 1.00 98.44 194 GLU A O 1
ATOM 1575 N N . GLN A 1 195 ? -11.130 8.114 6.213 1.00 98.12 195 GLN A N 1
ATOM 1576 C CA . GLN A 1 195 ? -10.292 9.284 5.934 1.00 98.12 195 GLN A CA 1
ATOM 1577 C C . GLN A 1 195 ? -8.859 8.881 5.573 1.00 98.12 195 GLN A C 1
ATOM 1579 O O . GLN A 1 195 ? -8.322 9.381 4.581 1.00 98.12 195 GLN A O 1
ATOM 1584 N N . ILE A 1 196 ? -8.262 7.942 6.315 1.00 98.00 196 ILE A N 1
ATOM 1585 C CA . ILE A 1 196 ? -6.907 7.447 6.048 1.00 98.00 196 ILE A CA 1
ATOM 1586 C C . ILE A 1 196 ? -6.844 6.724 4.701 1.00 98.00 196 ILE A C 1
ATOM 1588 O O . ILE A 1 196 ? -5.955 7.026 3.901 1.00 98.00 196 ILE A O 1
ATOM 1592 N N . ILE A 1 197 ? -7.801 5.842 4.390 1.00 98.44 197 ILE A N 1
ATOM 1593 C CA . ILE A 1 197 ? -7.879 5.173 3.079 1.00 98.44 197 ILE A CA 1
ATOM 1594 C C . ILE A 1 197 ? -8.028 6.196 1.941 1.00 98.44 197 ILE A C 1
ATOM 1596 O O . ILE A 1 197 ? -7.481 6.002 0.856 1.00 98.44 197 ILE A O 1
ATOM 1600 N N . GLY A 1 198 ? -8.715 7.315 2.178 1.00 97.44 198 GLY A N 1
ATOM 1601 C CA . GLY A 1 198 ? -8.897 8.392 1.204 1.00 97.44 198 GLY A CA 1
ATOM 1602 C C . GLY A 1 198 ? -7.643 9.205 0.869 1.00 97.44 198 GLY A C 1
ATOM 1603 O O . GLY A 1 198 ? -7.604 9.871 -0.177 1.00 97.44 198 GLY A O 1
ATOM 1604 N N . THR A 1 199 ? -6.610 9.151 1.715 1.00 96.81 199 THR A N 1
ATOM 1605 C CA . THR A 1 199 ? -5.332 9.844 1.486 1.00 96.81 199 THR A CA 1
ATOM 1606 C C . THR A 1 199 ? -4.597 9.302 0.257 1.00 96.81 199 THR A C 1
ATOM 1608 O O . THR A 1 199 ? -4.948 8.264 -0.307 1.00 96.81 199 THR A O 1
ATOM 1611 N N . ARG A 1 200 ? -3.547 9.989 -0.214 1.00 93.75 200 ARG A N 1
ATOM 1612 C CA . ARG A 1 200 ? -2.689 9.429 -1.277 1.00 93.75 200 ARG A CA 1
ATOM 1613 C C . ARG A 1 200 ? -2.077 8.084 -0.883 1.00 93.75 200 ARG A C 1
ATOM 1615 O O . ARG A 1 200 ? -2.113 7.178 -1.708 1.00 93.75 200 ARG A O 1
ATOM 1622 N N . ILE A 1 201 ? -1.561 7.948 0.338 1.00 96.19 201 ILE A N 1
ATOM 1623 C CA . ILE A 1 201 ? -0.930 6.704 0.803 1.00 96.19 201 ILE A CA 1
ATOM 1624 C C . ILE A 1 201 ? -1.967 5.591 0.970 1.00 96.19 201 ILE A C 1
ATOM 1626 O O . ILE A 1 201 ? -1.788 4.503 0.425 1.00 96.19 201 ILE A O 1
ATOM 1630 N N . GLY A 1 202 ? -3.094 5.885 1.624 1.00 97.81 202 GLY A N 1
ATOM 1631 C CA . GLY A 1 202 ? -4.184 4.921 1.787 1.00 97.81 202 GLY A CA 1
ATOM 1632 C C . GLY A 1 202 ? -4.737 4.421 0.452 1.00 97.81 202 GLY A C 1
ATOM 1633 O O . GLY A 1 202 ? -4.980 3.226 0.287 1.00 97.81 202 GLY A O 1
ATOM 1634 N N . ARG A 1 203 ? -4.832 5.296 -0.556 1.00 97.50 203 ARG A N 1
ATOM 1635 C CA . ARG A 1 203 ? -5.244 4.888 -1.905 1.00 97.50 203 ARG A CA 1
ATOM 1636 C C . ARG A 1 203 ? -4.235 3.986 -2.591 1.00 97.50 203 ARG A C 1
ATOM 1638 O O . ARG A 1 203 ? -4.662 3.069 -3.280 1.00 97.50 203 ARG A O 1
ATOM 1645 N N . VAL A 1 204 ? -2.929 4.190 -2.400 1.00 97.81 204 VAL A N 1
ATOM 1646 C CA . VAL A 1 204 ? -1.924 3.244 -2.915 1.00 97.81 204 VAL A CA 1
ATOM 1647 C C . VAL A 1 204 ? -2.138 1.861 -2.296 1.00 97.81 204 VAL A C 1
ATOM 1649 O O . VAL A 1 204 ? -2.174 0.885 -3.040 1.00 97.81 204 VAL A O 1
ATOM 1652 N N . ALA A 1 205 ? -2.368 1.769 -0.980 1.00 98.50 205 ALA A N 1
ATOM 1653 C CA . ALA A 1 205 ? -2.687 0.497 -0.323 1.00 98.50 205 ALA A CA 1
ATOM 1654 C C . ALA A 1 205 ? -3.962 -0.145 -0.900 1.00 98.50 205 ALA A C 1
ATOM 1656 O O . ALA A 1 205 ? -3.959 -1.318 -1.272 1.00 98.50 205 ALA A O 1
ATOM 1657 N N . GLY A 1 206 ? -5.033 0.637 -1.061 1.00 98.44 206 GLY A N 1
ATOM 1658 C CA . GLY A 1 206 ? -6.274 0.159 -1.671 1.00 98.44 206 GLY A CA 1
ATOM 1659 C C . GLY A 1 206 ? -6.095 -0.310 -3.119 1.00 98.44 206 GLY A C 1
ATOM 1660 O O . GLY A 1 206 ? -6.665 -1.322 -3.519 1.00 98.44 206 GLY A O 1
ATOM 1661 N N . TYR A 1 207 ? -5.263 0.374 -3.906 1.00 98.56 207 TYR A N 1
ATOM 1662 C CA . TYR A 1 207 ? -4.968 -0.011 -5.288 1.00 98.56 207 TYR A CA 1
ATOM 1663 C C . TYR A 1 207 ? -4.094 -1.266 -5.372 1.00 98.56 207 TYR A C 1
ATOM 1665 O O . TYR A 1 207 ? -4.253 -2.039 -6.312 1.00 98.56 207 TYR A O 1
ATOM 1673 N N . ILE A 1 208 ? -3.225 -1.516 -4.386 1.00 98.56 208 ILE A N 1
ATOM 1674 C CA . ILE A 1 208 ? -2.521 -2.801 -4.257 1.00 98.56 208 ILE A CA 1
ATOM 1675 C C . ILE A 1 208 ? -3.534 -3.928 -4.018 1.00 98.56 208 ILE A C 1
ATOM 1677 O O . ILE A 1 208 ? -3.447 -4.962 -4.673 1.00 98.56 208 ILE A O 1
ATOM 1681 N N . VAL A 1 209 ? -4.534 -3.732 -3.151 1.00 98.50 209 VAL A N 1
ATOM 1682 C CA . VAL A 1 209 ? -5.580 -4.748 -2.926 1.00 98.50 209 VAL A CA 1
ATOM 1683 C C . VAL A 1 209 ? -6.415 -4.980 -4.192 1.00 98.50 209 VAL A C 1
ATOM 1685 O O . VAL A 1 209 ? -6.603 -6.125 -4.594 1.00 98.50 209 VAL A O 1
ATOM 1688 N N . LEU A 1 210 ? -6.851 -3.911 -4.868 1.00 98.12 210 LEU A N 1
ATOM 1689 C CA . LEU A 1 210 ? -7.620 -3.997 -6.120 1.00 98.12 210 LEU A CA 1
ATOM 1690 C C . LEU A 1 210 ? -6.841 -4.655 -7.267 1.00 98.12 210 LEU A C 1
ATOM 1692 O O . LEU A 1 210 ? -7.414 -5.409 -8.049 1.00 98.12 210 LEU A O 1
ATOM 1696 N N . GLY A 1 211 ? -5.545 -4.365 -7.382 1.00 97.56 211 GLY A N 1
ATOM 1697 C CA . GLY A 1 211 ? -4.689 -4.958 -8.406 1.00 97.56 211 GLY A CA 1
ATOM 1698 C C . GLY A 1 211 ? -4.273 -6.394 -8.078 1.00 97.56 211 GLY A C 1
ATOM 1699 O O . GLY A 1 211 ? -4.074 -7.196 -8.991 1.00 97.56 211 GLY A O 1
ATOM 1700 N N . GLY A 1 212 ? -4.137 -6.718 -6.790 1.00 97.06 212 GLY A N 1
ATOM 1701 C CA . GLY A 1 212 ? -3.605 -7.988 -6.303 1.00 97.06 212 GLY A CA 1
ATOM 1702 C C . GLY A 1 212 ? -4.647 -9.092 -6.146 1.00 97.06 212 GLY A C 1
ATOM 1703 O O . GLY A 1 212 ? -4.309 -10.255 -6.355 1.00 97.06 212 GLY A O 1
ATOM 1704 N N . PHE A 1 213 ? -5.904 -8.766 -5.844 1.00 97.50 213 PHE A N 1
ATOM 1705 C CA . PHE A 1 213 ? -6.952 -9.740 -5.511 1.00 97.50 213 PHE A CA 1
ATOM 1706 C C . PHE A 1 213 ? -8.193 -9.596 -6.390 1.00 97.50 213 PHE A C 1
ATOM 1708 O O . PHE A 1 213 ? -8.429 -8.552 -6.996 1.00 97.50 213 PHE A O 1
ATOM 1715 N N . ASP A 1 214 ? -9.019 -10.644 -6.446 1.00 96.19 214 ASP A N 1
ATOM 1716 C CA . ASP A 1 214 ? -10.369 -10.487 -6.980 1.00 96.19 214 ASP A CA 1
ATOM 1717 C C . ASP A 1 214 ? -11.185 -9.612 -6.026 1.00 96.19 214 ASP A C 1
ATOM 1719 O O . ASP A 1 214 ? -11.155 -9.789 -4.804 1.00 96.19 214 ASP A O 1
ATOM 1723 N N . ARG A 1 215 ? -11.935 -8.661 -6.581 1.00 96.56 215 ARG A N 1
ATOM 1724 C CA . ARG A 1 215 ? -12.827 -7.804 -5.793 1.00 96.56 215 ARG A CA 1
ATOM 1725 C C . ARG A 1 215 ? -13.813 -8.656 -4.987 1.00 96.56 215 ARG A C 1
ATOM 1727 O O . ARG A 1 215 ? -14.304 -9.674 -5.472 1.00 96.56 215 ARG A O 1
ATOM 1734 N N . GLY A 1 216 ? -14.096 -8.242 -3.758 1.00 96.81 216 GLY A N 1
ATOM 1735 C CA . GLY A 1 216 ? -14.962 -8.956 -2.820 1.00 96.81 216 GLY A CA 1
ATOM 1736 C C . GLY A 1 216 ? -14.341 -10.197 -2.172 1.00 96.81 216 GLY A C 1
ATOM 1737 O O . GLY A 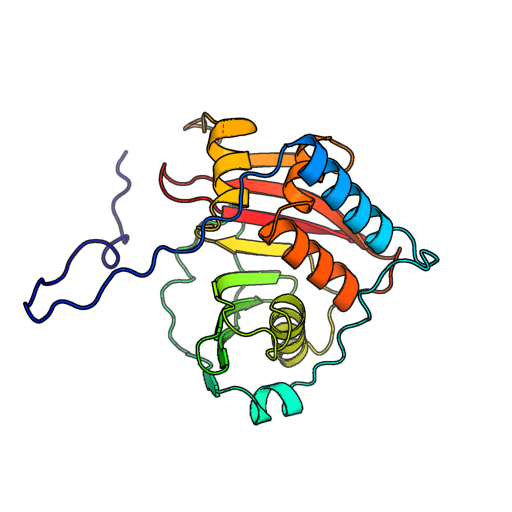1 216 ? -15.065 -10.942 -1.523 1.00 96.81 216 GLY A O 1
ATOM 1738 N N . THR A 1 217 ? -13.035 -10.452 -2.341 1.00 97.56 217 THR A N 1
ATOM 1739 C CA . THR A 1 217 ? -12.353 -11.616 -1.722 1.00 97.56 217 THR A CA 1
ATOM 1740 C C . THR A 1 217 ? -11.389 -11.252 -0.593 1.00 97.56 217 THR A C 1
ATOM 1742 O O . THR A 1 217 ? -10.974 -12.118 0.186 1.00 97.56 217 THR A O 1
ATOM 1745 N N . ARG A 1 218 ? -11.008 -9.976 -0.517 1.00 97.94 218 ARG A N 1
ATOM 1746 C CA . ARG A 1 218 ? -10.125 -9.404 0.496 1.00 97.94 218 ARG A CA 1
ATOM 1747 C C . ARG A 1 218 ? -10.606 -8.011 0.862 1.00 97.94 218 ARG A C 1
ATOM 1749 O O . ARG A 1 218 ? -11.151 -7.311 0.013 1.00 97.94 218 ARG A O 1
ATOM 1756 N N . ARG A 1 219 ? -10.312 -7.594 2.088 1.00 98.06 219 ARG A N 1
ATOM 1757 C CA . ARG A 1 219 ? -10.453 -6.210 2.550 1.00 98.06 219 ARG A CA 1
ATOM 1758 C C . ARG A 1 219 ? -9.216 -5.771 3.316 1.00 98.06 219 ARG A C 1
ATOM 1760 O O . ARG A 1 219 ? -8.450 -6.610 3.786 1.00 98.06 219 ARG A O 1
ATOM 1767 N N . ILE A 1 220 ? -9.060 -4.460 3.469 1.00 98.62 220 ILE A N 1
ATOM 1768 C CA . ILE A 1 220 ? -8.166 -3.895 4.479 1.00 98.62 220 ILE A CA 1
ATOM 1769 C C . ILE A 1 220 ? -8.960 -3.877 5.794 1.00 98.62 220 ILE A C 1
ATOM 1771 O O . ILE A 1 220 ? -9.984 -3.208 5.889 1.00 98.62 220 ILE A O 1
ATOM 1775 N N . ALA A 1 221 ? -8.539 -4.675 6.770 1.00 98.25 221 ALA A N 1
ATOM 1776 C CA . ALA A 1 221 ? -9.231 -4.859 8.045 1.00 98.25 221 ALA A CA 1
ATOM 1777 C C . ALA A 1 221 ? -9.026 -3.667 8.984 1.00 98.25 221 ALA A C 1
ATOM 1779 O O . ALA A 1 221 ? -9.949 -3.219 9.661 1.00 98.25 221 ALA A O 1
ATOM 1780 N N . CYS A 1 222 ? -7.805 -3.144 9.012 1.00 97.88 222 CYS A N 1
ATOM 1781 C CA . CYS A 1 222 ? -7.449 -1.994 9.821 1.00 97.88 222 CYS A CA 1
ATOM 1782 C C . CYS A 1 222 ? -6.202 -1.304 9.265 1.00 97.88 222 CYS A C 1
ATOM 1784 O O . CYS A 1 222 ? -5.468 -1.843 8.425 1.00 97.88 222 CYS A O 1
ATOM 1786 N N . VAL A 1 223 ? -5.972 -0.088 9.755 1.00 97.44 223 VAL A N 1
ATOM 1787 C CA . VAL A 1 223 ? -4.714 0.633 9.576 1.00 97.44 223 VAL A CA 1
ATOM 1788 C C . VAL A 1 223 ? -4.072 0.807 10.940 1.00 97.44 223 VAL A C 1
ATOM 1790 O O . VAL A 1 223 ? -4.715 1.292 11.866 1.00 97.44 223 VAL A O 1
ATOM 1793 N N . VAL A 1 224 ? -2.801 0.443 11.065 1.00 93.94 224 VAL A N 1
ATOM 1794 C CA . VAL A 1 224 ? -2.007 0.670 12.271 1.00 93.94 224 VAL A CA 1
ATOM 1795 C C . VAL A 1 224 ? -0.978 1.748 11.982 1.00 93.94 224 VAL A C 1
ATOM 1797 O O . VAL A 1 224 ? -0.142 1.596 11.093 1.00 93.94 224 VAL A O 1
ATOM 1800 N N . GLY A 1 225 ? -1.035 2.840 12.733 1.00 91.31 225 GLY A N 1
ATOM 1801 C CA . GLY A 1 225 ? -0.023 3.885 12.721 1.00 91.31 225 GLY A CA 1
ATOM 1802 C C . GLY A 1 225 ? 0.957 3.710 13.865 1.00 91.31 225 GLY A C 1
ATOM 1803 O O . GLY A 1 225 ? 0.569 3.284 14.951 1.00 91.31 225 GLY A O 1
ATOM 1804 N N . SER A 1 226 ? 2.213 4.067 13.629 1.00 87.19 226 SER A N 1
ATOM 1805 C CA . SER A 1 226 ? 3.239 4.183 14.661 1.00 87.19 226 SER A CA 1
ATOM 1806 C C . SER A 1 226 ? 4.026 5.468 14.473 1.00 87.19 226 SER A C 1
ATOM 1808 O O . SER A 1 226 ? 4.339 5.843 13.342 1.00 87.19 226 SER A O 1
ATOM 1810 N N . SER A 1 227 ? 4.375 6.109 15.583 1.00 81.31 227 SER A N 1
ATOM 1811 C CA . SER A 1 227 ? 5.296 7.242 15.606 1.00 81.31 227 SER A CA 1
ATOM 1812 C C . SER A 1 227 ? 6.422 6.949 16.595 1.00 81.31 227 SER A C 1
ATOM 1814 O O . SER A 1 227 ? 6.344 7.334 17.762 1.00 81.31 227 SER A O 1
ATOM 1816 N N . PRO A 1 228 ? 7.475 6.220 16.173 1.00 66.31 228 PRO A N 1
ATOM 1817 C CA . PRO A 1 228 ? 8.584 5.869 17.064 1.00 66.31 228 PRO A CA 1
ATOM 1818 C C . PRO A 1 228 ? 9.390 7.101 17.519 1.00 66.31 228 PRO A C 1
ATOM 1820 O O . PRO A 1 228 ? 10.196 7.019 18.444 1.00 66.31 228 PRO A O 1
ATOM 1823 N N . CYS A 1 229 ? 9.205 8.250 16.863 1.00 69.50 229 CYS A N 1
ATOM 1824 C CA . CYS A 1 229 ? 9.636 9.570 17.323 1.00 69.50 229 CYS A CA 1
ATOM 1825 C C . CYS A 1 229 ? 8.823 10.660 16.604 1.00 69.50 229 CYS A C 1
ATOM 1827 O O . CYS A 1 229 ? 8.319 10.393 15.517 1.00 69.50 229 CYS A O 1
ATOM 1829 N N . GLU A 1 230 ? 8.822 11.897 17.113 1.00 64.94 230 GLU A N 1
ATOM 1830 C CA . GLU A 1 230 ? 8.024 13.034 16.595 1.00 64.94 230 GLU A CA 1
ATOM 1831 C C . GLU A 1 230 ? 8.086 13.253 15.063 1.00 64.94 230 GLU A C 1
ATOM 1833 O O . GLU A 1 230 ? 7.128 13.721 14.442 1.00 64.94 230 GLU A O 1
ATOM 1838 N N . GLU A 1 231 ? 9.195 12.895 14.417 1.00 70.12 231 GLU A N 1
ATOM 1839 C CA . GLU A 1 231 ? 9.394 13.112 12.980 1.00 70.12 231 GLU A CA 1
ATOM 1840 C C . GLU A 1 231 ? 9.010 11.915 12.098 1.00 70.12 231 GLU A C 1
ATOM 1842 O O . GLU A 1 231 ? 8.846 12.088 10.892 1.00 70.12 231 GLU A O 1
ATOM 1847 N N . ILE A 1 232 ? 8.805 10.720 12.656 1.00 81.00 232 ILE A N 1
ATOM 1848 C CA . ILE A 1 232 ? 8.539 9.505 11.873 1.00 81.00 232 ILE A CA 1
ATOM 1849 C C . ILE A 1 232 ? 7.076 9.118 12.006 1.00 81.00 232 ILE A C 1
ATOM 1851 O O . ILE A 1 232 ? 6.556 9.012 13.106 1.00 81.00 232 ILE A O 1
ATOM 1855 N N . LEU A 1 233 ? 6.438 8.861 10.870 1.00 88.06 233 LEU A N 1
ATOM 1856 C CA . LEU A 1 233 ? 5.124 8.244 10.806 1.00 88.06 233 LEU A CA 1
ATOM 1857 C C . LEU A 1 233 ? 5.231 6.996 9.937 1.00 88.06 233 LEU A C 1
ATOM 1859 O O . LEU A 1 233 ? 5.534 7.104 8.750 1.00 88.06 233 LEU A O 1
ATOM 1863 N N . ASP A 1 234 ? 4.940 5.843 10.521 1.00 90.31 234 ASP A N 1
ATOM 1864 C CA . ASP A 1 234 ? 4.865 4.572 9.813 1.00 90.31 234 ASP A CA 1
ATOM 1865 C C . ASP A 1 234 ? 3.420 4.080 9.801 1.00 90.31 234 ASP A C 1
ATOM 1867 O O . ASP A 1 234 ? 2.698 4.203 10.792 1.00 90.31 234 ASP A O 1
ATOM 1871 N N . LEU A 1 235 ? 3.000 3.507 8.676 1.00 93.62 235 LEU A N 1
ATOM 1872 C CA . LEU A 1 235 ? 1.664 2.952 8.491 1.00 93.62 235 LEU A CA 1
ATOM 1873 C C . LEU A 1 235 ? 1.748 1.494 8.068 1.00 93.62 235 LEU A C 1
ATOM 1875 O O . LEU A 1 235 ? 2.510 1.150 7.167 1.00 93.62 235 LEU A O 1
ATOM 1879 N N . ARG A 1 236 ? 0.912 0.657 8.675 1.00 95.19 236 ARG A N 1
ATOM 1880 C CA . ARG A 1 236 ? 0.662 -0.730 8.286 1.00 95.19 236 ARG A CA 1
ATOM 1881 C C . ARG A 1 236 ? -0.807 -0.888 7.921 1.00 95.19 236 ARG A C 1
ATOM 1883 O O . ARG A 1 236 ? -1.674 -0.477 8.682 1.00 95.19 236 ARG A O 1
ATOM 1890 N N . PHE A 1 237 ? -1.082 -1.506 6.784 1.00 97.88 237 PHE A N 1
ATOM 1891 C CA . PHE A 1 237 ? -2.424 -1.866 6.341 1.00 97.88 237 PHE A CA 1
ATOM 1892 C C . PHE A 1 237 ? -2.547 -3.385 6.400 1.00 97.88 237 PHE A C 1
ATOM 1894 O O . PHE A 1 237 ? -1.778 -4.082 5.731 1.00 97.88 237 PHE A O 1
ATOM 1901 N N . ASP A 1 238 ? -3.495 -3.879 7.192 1.00 97.69 238 ASP A N 1
ATOM 1902 C CA . ASP A 1 238 ? -3.709 -5.314 7.384 1.00 97.69 238 ASP A CA 1
ATOM 1903 C C . ASP A 1 238 ? -4.790 -5.809 6.426 1.00 97.69 238 ASP A C 1
ATOM 1905 O O . ASP A 1 238 ? -5.872 -5.234 6.351 1.00 97.69 238 ASP A O 1
ATOM 1909 N N . ILE A 1 239 ? -4.492 -6.867 5.676 1.00 98.44 239 ILE A N 1
ATOM 1910 C CA . ILE A 1 239 ? -5.352 -7.452 4.649 1.00 98.44 239 ILE A CA 1
ATOM 1911 C C . ILE A 1 239 ? -5.840 -8.812 5.129 1.00 98.44 239 ILE A C 1
ATOM 1913 O O . ILE A 1 239 ? -5.045 -9.684 5.491 1.00 98.44 239 ILE A O 1
ATOM 1917 N N . GLU A 1 240 ? -7.149 -9.028 5.048 1.00 97.44 240 GLU A N 1
ATOM 1918 C CA . GLU A 1 240 ? -7.772 -10.295 5.420 1.00 97.44 240 GLU A CA 1
ATOM 1919 C C . GLU A 1 240 ? -8.794 -10.779 4.378 1.00 97.44 240 GLU A C 1
ATOM 1921 O O . GLU A 1 240 ? -9.301 -9.976 3.586 1.00 97.44 240 GLU A O 1
ATOM 1926 N N . PRO A 1 241 ? -9.101 -12.089 4.348 1.00 97.31 241 PRO A N 1
ATOM 1927 C CA . PRO A 1 241 ? -10.238 -12.632 3.606 1.00 97.31 241 PRO A CA 1
ATOM 1928 C C . PRO A 1 241 ? -11.582 -12.043 4.049 1.00 97.31 241 PRO A C 1
ATOM 1930 O O . PRO A 1 241 ? -11.786 -11.789 5.236 1.00 97.31 241 PRO A O 1
ATOM 1933 N N . MET A 1 242 ? -12.496 -11.874 3.090 1.00 92.69 242 MET A N 1
ATOM 1934 C CA . MET A 1 242 ? -13.900 -11.505 3.332 1.00 92.69 242 MET A CA 1
ATOM 1935 C C . MET A 1 242 ? -14.822 -12.721 3.394 1.00 92.69 242 MET A C 1
ATOM 1937 O O . MET A 1 242 ? -14.544 -13.712 2.680 1.00 92.69 242 MET A O 1
#

Sequence (242 aa):
MFCHCLRACLCGGNRSPLSSGGEEPLIKDPPKSKDWLQSRGAQVIRWIENPADPDCPISRNSLTVEQLQNEARIEDPKDDCMVSDLEFPAGFRLLEPWTTCRVYFGEDLWIGHVTPGVIVMQTIQRMAHETPNISEIALTIYYREYDTTEDLRHIFFTTVMNEQTRELITEDLYPYWPDDAPTMTWEHGTPEYEQIIGTRIGRVAGYIVLGGFDRGTRRIACVVGSSPCEEILDLRFDIEPM

Solvent-accessible surface area (backbone atoms only — not comparable to full-atom values): 14138 Å² total; per-residue (Å²): 134,83,96,78,82,85,75,87,82,85,80,83,85,78,92,73,91,85,76,95,74,81,84,72,73,79,80,72,74,77,89,73,54,65,71,57,23,24,55,44,9,49,51,51,50,46,42,29,54,33,66,80,53,86,83,54,87,71,58,62,61,76,65,45,63,68,59,48,60,74,70,28,54,75,44,70,61,90,79,68,78,75,61,89,75,55,78,37,60,86,76,43,71,86,59,84,74,63,50,42,42,36,40,35,48,89,87,20,37,41,32,34,37,34,29,92,31,35,44,37,40,58,44,78,45,80,80,63,87,86,56,81,53,72,33,42,52,54,51,30,55,43,31,73,77,62,79,50,52,87,66,53,32,38,44,35,38,41,62,53,74,53,60,76,49,37,48,47,39,52,67,69,73,48,64,72,76,45,93,91,49,45,52,48,78,33,48,63,93,38,70,67,33,23,26,49,34,30,24,72,65,30,38,40,57,49,44,32,50,36,25,57,44,63,49,44,49,42,44,68,52,33,37,34,36,20,44,94,43,100,88,39,37,31,40,36,38,36,43,42,78,102

pLDDT: mean 82.28, std 21.24, range [25.95, 98.62]

Secondary structure (DSSP, 8-state):
----S--TTSS----------------PPPPPPHHHHHHHHHHHHHHHH-TT-TT--PPPP---HHHHHHHSEEE--S--TTSTT--BGGGB-PPSP-EEEEEEETTEEEEEEEETTEEEEEEEE---SSSPPHHHHHHHHHHHHHS-STT--EEEE-S---HHHHHIIIIII-S---TT--EEEEETTSHHHHHHHHSHHHHHHHHHHHHHS-TTSEEEEEEEEEEEETTEEEEEEEEEE-

Radius of gyration: 18.36 Å; Cα contacts (8 Å, |Δi|>4): 411; chains: 1; bounding box: 50×46×50 Å

Nearest PDB structures (foldseek):
  2cnt-assembly4_D  TM=3.433E-01  e=2.237E-02  Salmonella enterica subsp. enterica serovar Typhimurium str. LT2
  2g3a-assembly1_A-2  TM=4.139E-01  e=4.651E-02  Agrobacterium fabrum str. C58
  4u9w-assembly4_D  TM=2.952E-01  e=1.161E-01  Homo sapiens
  7kpu-assembly1_D  TM=2.980E-01  e=1.779E-01  Homo sapiens
  4u9w-assembly1_A  TM=2.670E-01  e=1.234E-01  Homo sapiens

Mean predicted aligned error: 8.96 Å

Foldseek 3Di:
DDPDDDPPPPDDDDDDDDDDDDDPDPPQDDADDLVLLLVQLVVLQCQQAPLPPPPDPAAAQPDAPVNQVVQKDKDFDPDPVVQQPDCAFPRDHADPDKTWMWIDRPPWIWTWIDGFQETETEDGDDDDPPDDDPLSVRLNVNCVVVVALPRHWKYKYKQDPRCNLCCCPCVNVDVDQDPVRQKDKAFPPDSSQSSNCSDPVVVSVSSNSNNRDNRNFKGQGIKMWGDPDPRIIMIMTGMDTD

Organism: NCBI:txid116970